Protein AF-A0A931M9Z8-F1 (afdb_monomer)

Sequence (321 aa):
MGSSLFASARWGAHHLAILFSKVAAVVIAVFALLMLIQFSLGTDFGIEKLLAGESGTLRGFPTGRMSPVTASAFLLSGWSQLFLLCIPQAPKSGRYLVVVMATGVLIIGLAILTSYLFEAPLLYGGAVIPVAMPTAIAFVLLGSGLFAAAMPYLSLSVSGADVLIRTMPIFHGRYLPSAVVGLTGVLTSITTYGIIHKNRSFESALFVLSAGLLFTALLTLYLLTTERYAIALKESLAERDKLISELQDALARIKTLRGFVPICSYCKKIRNDKNYWEHLEAYISDRSEAEFTHSICPECAEKAMAEFSQMKKDKEKTEEA

Secondary structure (DSSP, 8-state):
-HHHHHHHHH-TT-HHHHHHHHHHHHHHHHHHHHHHHHHHHT---SHHHHHH----EETTEEPS---HHHHHHHHHHHHHHHHHHH-TT--HHHHHHHHHHHHHHHHHHHHHHHHHHTT--TTTTSSSPPPPHHHHHHHHHHHHHHHHHHGGGG-------SSSSSS---TTTTHHHHHHHHHHHHHHHHHHHHHHTT-HHHHHHHHHHHHHHHHHHHHHHHHHHHHHHHHHHHHHHHHHHHHHHHHHHHHHHHHH------B-TTT-PEE-TTS-EE-HHHHHHTTSSPPP-----HHHHHHHHHHHHHHHHHHHHHH--

Nearest PDB structures (foldseek):
  7vvk-assembly1_R  TM=3.038E-01  e=1.938E+00  Homo sapiens
  6d0n-assembly1_A  TM=1.503E-01  e=2.600E+00  Enterococcus casseliflavus EC10

Solvent-accessible surface area (backbone atoms only — not comparable to full-atom values): 18311 Å² total; per-residue (Å²): 107,70,67,35,53,49,36,35,70,77,35,67,87,41,67,68,35,47,50,50,25,44,52,52,21,50,55,46,22,52,51,19,48,51,48,46,50,33,64,73,70,74,49,85,87,52,64,49,46,73,74,66,40,87,62,51,68,60,93,85,41,73,41,71,66,82,22,63,68,58,23,52,39,39,30,34,45,18,49,24,52,36,51,58,72,74,37,84,82,50,58,75,70,58,54,52,50,32,43,54,30,14,50,49,24,24,49,54,12,48,48,52,44,50,17,57,74,69,78,51,46,90,42,73,88,59,98,53,64,65,78,57,69,71,59,19,54,48,31,34,56,47,14,51,51,49,36,60,68,52,52,79,75,68,67,78,85,70,93,73,82,85,78,69,85,82,79,71,87,63,85,67,83,55,51,53,62,52,50,47,53,50,50,39,51,53,39,50,52,52,36,56,54,36,65,76,68,73,47,76,76,60,36,56,59,41,48,46,53,30,52,49,52,51,50,52,50,54,49,52,52,52,49,60,49,52,55,54,54,55,51,56,52,51,52,56,49,54,50,50,54,50,52,52,51,53,51,51,51,51,53,50,48,62,68,64,72,71,87,77,82,52,55,41,90,85,80,58,29,32,50,47,101,86,74,46,79,39,51,59,68,61,59,44,44,78,74,44,98,60,84,88,79,94,79,78,54,71,70,58,48,52,51,50,52,50,51,55,54,48,55,49,53,56,49,56,58,64,76,77,107

pLDDT: mean 74.72, std 15.34, range [32.66, 95.81]

Structure (mmCIF, N/CA/C/O backbone):
data_AF-A0A931M9Z8-F1
#
_entry.id   AF-A0A931M9Z8-F1
#
loop_
_atom_site.group_PDB
_atom_site.id
_atom_site.type_symbol
_atom_site.label_atom_id
_atom_site.label_alt_id
_atom_site.label_comp_id
_atom_site.label_asym_id
_atom_site.label_entity_id
_atom_site.label_seq_id
_atom_site.pdbx_PDB_ins_code
_atom_site.Cartn_x
_atom_site.Cartn_y
_atom_site.Cartn_z
_atom_site.occupancy
_atom_site.B_iso_or_equiv
_atom_site.auth_seq_id
_atom_site.auth_comp_id
_atom_site.auth_asym_id
_atom_site.auth_atom_id
_atom_site.pdbx_PDB_model_num
ATOM 1 N N . MET A 1 1 ? -0.478 -1.804 -16.166 1.00 79.38 1 MET A N 1
ATOM 2 C CA . MET A 1 1 ? 0.028 -1.901 -14.778 1.00 79.38 1 MET A CA 1
ATOM 3 C C . MET A 1 1 ? -0.612 -0.894 -13.823 1.00 79.38 1 MET A C 1
ATOM 5 O O . MET A 1 1 ? -1.081 -1.297 -12.768 1.00 79.38 1 MET A O 1
ATOM 9 N N . GLY A 1 2 ? -0.723 0.393 -14.177 1.00 74.94 2 GLY A N 1
ATOM 10 C CA . GLY A 1 2 ? -1.432 1.361 -13.318 1.00 74.94 2 GLY A CA 1
ATOM 11 C C . GLY A 1 2 ? -2.882 0.960 -12.998 1.00 74.94 2 GLY A C 1
ATOM 12 O O . GLY A 1 2 ? -3.291 0.991 -11.843 1.00 74.94 2 GLY A O 1
ATOM 13 N N . SER A 1 3 ? -3.628 0.470 -13.995 1.00 76.75 3 SER A N 1
ATOM 14 C CA . SER A 1 3 ? -5.000 -0.034 -13.821 1.00 76.75 3 SER A CA 1
ATOM 15 C C . SER A 1 3 ? -5.098 -1.236 -12.878 1.00 76.75 3 SER A C 1
ATOM 17 O O . SER A 1 3 ? -6.008 -1.292 -12.057 1.00 76.75 3 SER A O 1
ATOM 19 N N . SER A 1 4 ? -4.155 -2.179 -12.943 1.00 82.88 4 SER A N 1
ATOM 20 C CA . SER A 1 4 ? -4.121 -3.329 -12.032 1.00 82.88 4 SER A CA 1
ATOM 21 C C . SER A 1 4 ? -3.779 -2.929 -10.600 1.00 82.88 4 SER A C 1
ATOM 23 O O . SER A 1 4 ? -4.380 -3.456 -9.665 1.00 82.88 4 SER A O 1
ATOM 25 N N . LEU A 1 5 ? -2.860 -1.977 -10.414 1.00 77.56 5 LEU A N 1
ATOM 26 C CA . LEU A 1 5 ? -2.540 -1.456 -9.087 1.00 77.56 5 LEU A CA 1
ATOM 27 C C . LEU A 1 5 ? -3.759 -0.742 -8.488 1.00 77.56 5 LEU A C 1
ATOM 29 O O . LEU A 1 5 ? -4.174 -1.056 -7.374 1.00 77.56 5 LEU A O 1
ATOM 33 N N . PHE A 1 6 ? -4.396 0.135 -9.267 1.00 77.25 6 PHE A N 1
ATOM 34 C CA . PHE A 1 6 ? -5.614 0.837 -8.867 1.00 77.25 6 PHE A CA 1
ATOM 35 C C . PHE A 1 6 ? -6.757 -0.126 -8.516 1.00 77.25 6 PHE A C 1
ATOM 37 O O . PHE A 1 6 ? -7.370 0.014 -7.460 1.00 77.25 6 PHE A O 1
ATOM 44 N N . ALA A 1 7 ? -7.009 -1.139 -9.351 1.00 70.94 7 ALA A N 1
ATOM 45 C CA . ALA A 1 7 ? -8.043 -2.139 -9.098 1.00 70.94 7 ALA A CA 1
ATOM 46 C C . ALA A 1 7 ? -7.791 -2.907 -7.790 1.00 70.94 7 ALA A C 1
ATOM 48 O O . ALA A 1 7 ? -8.716 -3.092 -6.999 1.00 70.94 7 ALA A O 1
ATOM 49 N N . SER A 1 8 ? -6.534 -3.285 -7.525 1.00 78.44 8 SER A N 1
ATOM 50 C CA . SER A 1 8 ? -6.168 -3.976 -6.284 1.00 78.44 8 SER A CA 1
ATOM 51 C C . SER A 1 8 ? -6.303 -3.095 -5.040 1.00 78.44 8 SER A C 1
ATOM 53 O O . SER A 1 8 ? -6.705 -3.587 -3.990 1.00 78.44 8 SER A O 1
ATOM 55 N N . ALA A 1 9 ? -6.030 -1.793 -5.160 1.00 73.56 9 ALA A N 1
ATOM 56 C CA . ALA A 1 9 ? -6.166 -0.843 -4.062 1.00 73.56 9 ALA A CA 1
ATOM 57 C C . ALA A 1 9 ? -7.637 -0.496 -3.776 1.00 73.56 9 ALA A C 1
ATOM 59 O O . ALA A 1 9 ? -8.049 -0.423 -2.621 1.00 73.56 9 ALA A O 1
ATOM 60 N N . ARG A 1 10 ? -8.449 -0.294 -4.823 1.00 73.69 10 ARG A N 1
ATOM 61 C CA . ARG A 1 10 ? -9.846 0.148 -4.696 1.00 73.69 10 ARG A CA 1
ATOM 62 C C . ARG A 1 10 ? -10.808 -0.975 -4.311 1.00 73.69 10 ARG A C 1
ATOM 64 O O . ARG A 1 10 ? -11.787 -0.706 -3.610 1.00 73.69 10 ARG A O 1
ATOM 71 N N . TRP A 1 11 ? -10.544 -2.196 -4.782 1.00 79.06 11 TRP A N 1
ATOM 72 C CA . TRP A 1 11 ? -11.414 -3.368 -4.635 1.00 79.06 11 TRP A CA 1
ATOM 73 C C . TRP A 1 11 ? -10.657 -4.594 -4.112 1.00 79.06 11 TRP A C 1
ATOM 75 O O . TRP A 1 11 ? -10.878 -5.713 -4.572 1.00 79.06 11 TRP A O 1
ATOM 85 N N . GLY A 1 12 ? -9.794 -4.403 -3.111 1.00 70.88 12 GLY A N 1
ATOM 86 C CA . GLY A 1 12 ? -8.998 -5.481 -2.511 1.00 70.88 12 GLY A CA 1
ATOM 87 C C . GLY A 1 12 ? -9.804 -6.637 -1.892 1.00 70.88 12 GLY A C 1
ATOM 88 O O . GLY A 1 12 ? -9.238 -7.692 -1.644 1.00 70.88 12 GLY A O 1
ATOM 89 N N . ALA A 1 13 ? -11.115 -6.480 -1.673 1.00 74.06 13 ALA A N 1
ATOM 90 C CA . ALA A 1 13 ? -11.997 -7.549 -1.187 1.00 74.06 13 ALA A CA 1
ATOM 91 C C . ALA A 1 13 ? -12.627 -8.400 -2.311 1.00 74.06 13 ALA A C 1
ATOM 93 O O . ALA A 1 13 ? -13.109 -9.502 -2.055 1.00 74.06 13 ALA A O 1
ATOM 94 N N . HIS A 1 14 ? -12.637 -7.920 -3.561 1.00 82.88 14 HIS A N 1
ATOM 95 C CA . HIS A 1 14 ? -13.264 -8.633 -4.675 1.00 82.88 14 HIS A CA 1
ATOM 96 C C . HIS A 1 14 ? -12.273 -9.588 -5.350 1.00 82.88 14 HIS A C 1
ATOM 98 O O . HIS A 1 14 ? -11.263 -9.165 -5.916 1.00 82.88 14 HIS A O 1
ATOM 104 N N . HIS A 1 15 ? -12.609 -10.881 -5.380 1.00 85.56 15 HIS A N 1
ATOM 105 C CA . HIS A 1 15 ? -11.771 -11.923 -5.985 1.00 85.56 15 HIS A CA 1
ATOM 106 C C . HIS A 1 15 ? -11.417 -11.637 -7.457 1.00 85.56 15 HIS A C 1
ATOM 108 O O . HIS A 1 15 ? -10.273 -11.820 -7.866 1.00 85.56 15 HIS A O 1
ATOM 114 N N . LEU A 1 16 ? -12.374 -11.130 -8.245 1.00 86.38 16 LEU A N 1
ATOM 115 C CA . LEU A 1 16 ? -12.156 -10.785 -9.656 1.00 86.38 16 LEU A CA 1
ATOM 116 C C . LEU A 1 16 ? -11.117 -9.669 -9.839 1.00 86.38 16 LEU A C 1
ATOM 118 O O . LEU A 1 16 ? -10.299 -9.752 -10.751 1.00 86.38 16 LEU A O 1
ATOM 122 N N . ALA A 1 17 ? -11.110 -8.662 -8.961 1.00 81.75 17 ALA A N 1
ATOM 123 C CA . ALA A 1 17 ? -10.149 -7.564 -9.026 1.00 81.75 17 ALA A CA 1
ATOM 124 C C . ALA A 1 17 ? -8.728 -8.053 -8.709 1.00 81.75 17 ALA A C 1
ATOM 126 O O . ALA A 1 17 ? -7.790 -7.736 -9.436 1.00 81.75 17 ALA A O 1
ATOM 127 N N . ILE A 1 18 ? -8.571 -8.896 -7.681 1.00 85.69 18 ILE A N 1
ATOM 128 C CA . ILE A 1 18 ? -7.274 -9.500 -7.344 1.00 85.69 18 ILE A CA 1
ATOM 129 C C . ILE A 1 18 ? -6.786 -10.422 -8.467 1.00 85.69 18 ILE A C 1
ATOM 131 O O . ILE A 1 18 ? -5.612 -10.363 -8.836 1.00 85.69 18 ILE A O 1
ATOM 135 N N . LEU A 1 19 ? -7.667 -11.262 -9.022 1.00 88.69 19 LEU A N 1
ATOM 136 C CA . LEU A 1 19 ? -7.329 -12.162 -10.124 1.00 88.69 19 LEU A CA 1
ATOM 137 C C . LEU A 1 19 ? -6.861 -11.371 -11.349 1.00 88.69 19 LEU A C 1
ATOM 139 O O . LEU A 1 19 ? -5.794 -11.659 -11.888 1.00 88.69 19 LEU A O 1
ATOM 143 N N . PHE A 1 20 ? -7.607 -10.333 -11.733 1.00 90.31 20 PHE A N 1
ATOM 144 C CA . PHE A 1 20 ? -7.225 -9.424 -12.810 1.00 90.31 20 PHE A CA 1
ATOM 145 C C . PHE A 1 20 ? -5.845 -8.802 -12.561 1.00 90.31 20 PHE A C 1
ATOM 147 O O . PHE A 1 20 ? -4.984 -8.831 -13.442 1.00 90.31 20 PHE A O 1
ATOM 154 N N . SER A 1 21 ? -5.590 -8.299 -11.350 1.00 89.00 21 SER A N 1
ATOM 155 C CA . SER A 1 21 ? -4.309 -7.674 -11.014 1.00 89.00 21 SER A CA 1
ATOM 156 C C . SER A 1 21 ? -3.135 -8.656 -11.005 1.00 89.00 21 SER A C 1
ATOM 158 O O . SER A 1 21 ? -2.036 -8.271 -11.405 1.00 89.00 21 SER A O 1
ATOM 160 N N . LYS A 1 22 ? -3.351 -9.917 -10.601 1.00 90.88 22 LYS A N 1
ATOM 161 C CA . LYS A 1 22 ? -2.342 -10.989 -10.679 1.00 90.88 22 LYS A CA 1
ATOM 162 C C . LYS A 1 22 ? -2.026 -11.351 -12.125 1.00 90.88 22 LYS A C 1
ATOM 164 O O . LYS A 1 22 ? -0.857 -11.381 -12.495 1.00 90.88 22 LYS A O 1
ATOM 169 N N . VAL A 1 23 ? -3.054 -11.574 -12.944 1.00 92.50 23 VAL A N 1
ATOM 170 C CA . VAL A 1 23 ? -2.883 -11.895 -14.369 1.00 92.50 23 VAL A CA 1
ATOM 171 C C . VAL A 1 23 ? -2.143 -10.762 -15.076 1.00 92.50 23 VAL A C 1
ATOM 173 O O . VAL A 1 23 ? -1.149 -11.013 -15.750 1.00 92.50 23 VAL A O 1
ATOM 176 N N . ALA A 1 24 ? -2.545 -9.509 -14.852 1.00 89.69 24 ALA A N 1
ATOM 177 C CA . ALA A 1 24 ? -1.864 -8.348 -15.419 1.00 89.69 24 ALA A CA 1
ATOM 178 C C . ALA A 1 24 ? -0.389 -8.256 -14.979 1.00 89.69 24 ALA A C 1
ATOM 180 O O . ALA A 1 24 ? 0.475 -7.979 -15.812 1.00 89.69 24 ALA A O 1
ATOM 181 N N . ALA A 1 25 ? -0.094 -8.515 -13.696 1.00 92.62 25 ALA A N 1
ATOM 182 C CA . ALA A 1 25 ? 1.269 -8.546 -13.159 1.00 92.62 25 ALA A CA 1
ATOM 183 C C . ALA A 1 25 ? 2.145 -9.597 -13.851 1.00 92.62 25 ALA A C 1
ATOM 185 O O . ALA A 1 25 ? 3.245 -9.275 -14.299 1.00 92.62 25 ALA A O 1
ATOM 186 N N . VAL A 1 26 ? 1.636 -10.825 -13.992 1.00 94.25 26 VAL A N 1
ATOM 187 C CA . VAL A 1 26 ? 2.345 -11.927 -14.657 1.00 94.25 26 VAL A CA 1
ATOM 188 C C . VAL A 1 26 ? 2.569 -11.625 -16.133 1.00 94.25 26 VAL A C 1
ATOM 190 O O . VAL A 1 26 ? 3.698 -11.734 -16.599 1.00 94.25 26 VAL A O 1
ATOM 193 N N . VAL A 1 27 ? 1.531 -11.204 -16.861 1.00 92.56 27 VAL A N 1
ATOM 194 C CA . VAL A 1 27 ? 1.628 -10.915 -18.301 1.00 92.56 27 VAL A CA 1
ATOM 195 C C . VAL A 1 27 ? 2.704 -9.866 -18.574 1.00 92.56 27 VAL A C 1
ATOM 197 O O . VAL A 1 27 ? 3.545 -10.059 -19.448 1.00 92.56 27 VAL A O 1
ATOM 200 N N . ILE A 1 28 ? 2.726 -8.781 -17.798 1.00 92.12 28 ILE A N 1
ATOM 201 C CA . ILE A 1 28 ? 3.708 -7.707 -17.987 1.00 92.12 28 ILE A CA 1
ATOM 202 C C . ILE A 1 28 ? 5.112 -8.150 -17.565 1.00 92.12 28 ILE A C 1
ATOM 204 O O . ILE A 1 28 ? 6.070 -7.805 -18.251 1.00 92.12 28 ILE A O 1
ATOM 208 N N . ALA A 1 29 ? 5.257 -8.927 -16.487 1.00 93.69 29 ALA A N 1
ATOM 209 C CA . ALA A 1 29 ? 6.558 -9.457 -16.080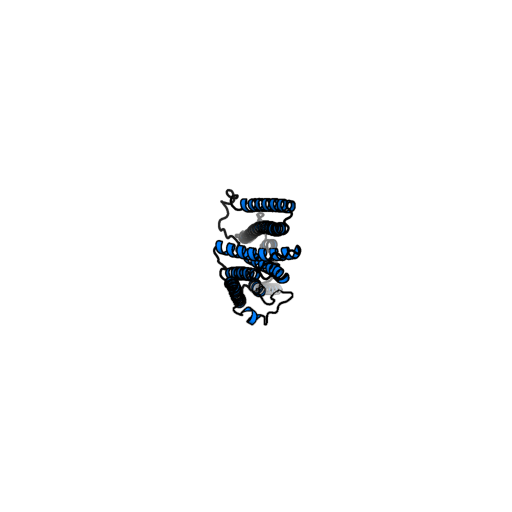 1.00 93.69 29 ALA A CA 1
ATOM 210 C C . ALA A 1 29 ? 7.132 -10.424 -17.129 1.00 93.69 29 ALA A C 1
ATOM 212 O O . ALA A 1 29 ? 8.306 -10.327 -17.470 1.00 93.69 29 ALA A O 1
ATOM 213 N N . VAL A 1 30 ? 6.305 -11.315 -17.684 1.00 93.44 30 VAL A N 1
ATOM 214 C CA . VAL A 1 30 ? 6.709 -12.237 -18.757 1.00 93.44 30 VAL A CA 1
ATOM 215 C C . VAL A 1 30 ? 7.090 -11.460 -20.013 1.00 93.44 30 VAL A C 1
ATOM 217 O O . VAL A 1 30 ? 8.151 -11.705 -20.577 1.00 93.44 30 VAL A O 1
ATOM 220 N N . PHE A 1 31 ? 6.278 -10.483 -20.419 1.00 91.19 31 PHE A N 1
ATOM 221 C CA . PHE A 1 31 ? 6.586 -9.630 -21.565 1.00 91.19 31 PHE A CA 1
ATOM 222 C C . PHE A 1 31 ? 7.906 -8.866 -21.375 1.00 91.19 31 PHE A C 1
ATOM 224 O O . PHE A 1 31 ? 8.765 -8.884 -22.250 1.00 91.19 31 PHE A O 1
ATOM 231 N N . ALA A 1 32 ? 8.113 -8.259 -20.204 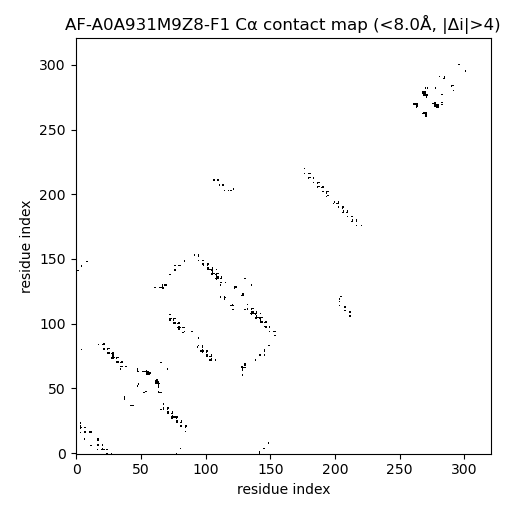1.00 92.69 32 ALA A N 1
ATOM 232 C CA . ALA A 1 32 ? 9.352 -7.565 -19.865 1.00 92.69 32 ALA A CA 1
ATOM 233 C C . ALA A 1 32 ? 10.572 -8.501 -19.857 1.00 92.69 32 ALA A C 1
ATOM 235 O O . ALA A 1 32 ? 11.639 -8.128 -20.344 1.00 92.69 32 ALA A O 1
ATOM 236 N N . LEU A 1 33 ? 10.418 -9.724 -19.343 1.00 93.88 33 LEU A N 1
ATOM 237 C CA . LEU A 1 33 ? 11.470 -10.737 -19.352 1.00 93.88 33 LEU A CA 1
ATOM 238 C C . LEU A 1 33 ? 11.844 -11.137 -20.782 1.00 93.88 33 LEU A C 1
ATOM 240 O O . LEU A 1 33 ? 13.027 -11.189 -21.107 1.00 93.88 33 LEU A O 1
ATOM 244 N N . LEU A 1 34 ? 10.849 -11.368 -21.643 1.00 90.75 34 LEU A N 1
ATOM 245 C CA . LEU A 1 34 ? 11.069 -11.684 -23.054 1.00 90.75 34 LEU A CA 1
ATOM 246 C C . LEU A 1 34 ? 11.836 -10.566 -23.768 1.00 90.75 34 LEU A C 1
ATOM 248 O O . LEU A 1 34 ? 12.760 -10.868 -24.515 1.00 90.75 34 LEU A O 1
ATOM 252 N N . MET A 1 35 ? 11.538 -9.295 -23.480 1.00 89.50 35 MET A N 1
ATOM 253 C CA . MET A 1 35 ? 12.293 -8.165 -24.041 1.00 89.50 35 MET A CA 1
ATOM 254 C C . MET A 1 35 ? 13.747 -8.120 -23.577 1.00 89.50 35 MET A C 1
ATOM 256 O O . MET A 1 35 ? 14.642 -7.822 -24.365 1.00 89.50 35 MET A O 1
ATOM 260 N N . LEU A 1 36 ? 14.008 -8.422 -22.304 1.00 89.94 36 LEU A N 1
ATOM 261 C CA . LEU A 1 36 ? 15.378 -8.477 -21.790 1.00 89.94 36 LEU A CA 1
ATOM 262 C C . LEU A 1 36 ? 16.171 -9.631 -22.412 1.00 89.94 36 LEU A C 1
ATOM 264 O O . LEU A 1 36 ? 17.346 -9.458 -22.727 1.00 89.94 36 LEU A O 1
ATOM 268 N N . ILE A 1 37 ? 15.522 -10.778 -22.629 1.00 90.06 37 ILE A N 1
ATOM 269 C CA . ILE A 1 37 ? 16.090 -11.925 -23.348 1.00 90.06 37 ILE A CA 1
ATOM 270 C C . ILE A 1 37 ? 16.366 -11.548 -24.811 1.00 90.06 37 ILE A C 1
ATOM 272 O O . ILE A 1 37 ? 17.447 -11.805 -25.328 1.00 90.06 37 ILE A O 1
ATOM 276 N N . GLN A 1 38 ? 15.424 -10.878 -25.474 1.00 88.19 38 GLN A N 1
ATOM 277 C CA . GLN A 1 38 ? 15.586 -10.400 -26.845 1.00 88.19 38 GLN A CA 1
ATOM 278 C C . GLN A 1 38 ? 16.801 -9.467 -26.979 1.00 88.19 38 GLN A C 1
ATOM 280 O O . GLN A 1 38 ? 17.623 -9.619 -27.883 1.00 88.19 38 GLN A O 1
ATOM 285 N N . PHE A 1 39 ? 16.944 -8.531 -26.037 1.00 85.19 39 PHE A N 1
ATOM 286 C CA . PHE A 1 39 ? 18.075 -7.610 -25.984 1.00 85.19 39 PHE A CA 1
ATOM 287 C C . PHE A 1 39 ? 19.405 -8.330 -25.723 1.00 85.19 39 PHE A C 1
ATOM 289 O O . PHE A 1 39 ? 20.403 -7.998 -26.359 1.00 85.19 39 PHE A O 1
ATOM 296 N N . SER A 1 40 ? 19.436 -9.322 -24.825 1.00 86.06 40 SER A N 1
ATOM 297 C CA . SER A 1 40 ? 20.671 -10.036 -24.479 1.00 86.06 40 SER A CA 1
ATOM 298 C C . SER A 1 40 ? 21.145 -11.001 -25.568 1.00 86.06 40 SER A C 1
ATOM 300 O O . SER A 1 40 ? 22.350 -11.139 -25.763 1.00 86.06 40 SER A O 1
ATOM 302 N N . LEU A 1 41 ? 20.224 -11.636 -26.301 1.00 86.38 41 LEU A N 1
ATOM 303 C CA . LEU A 1 41 ? 20.551 -12.510 -27.432 1.00 86.38 41 LEU A CA 1
ATOM 304 C C . LEU A 1 41 ? 20.740 -11.757 -28.757 1.00 86.38 41 LEU A C 1
ATOM 306 O O . LEU A 1 41 ? 21.183 -12.361 -29.730 1.00 86.38 41 LEU A O 1
ATOM 310 N N . GLY A 1 42 ? 20.373 -10.473 -28.832 1.00 79.31 42 GLY A N 1
ATOM 311 C CA . GLY A 1 42 ? 20.461 -9.675 -30.060 1.00 79.31 42 GLY A CA 1
ATOM 312 C C . GLY A 1 42 ? 19.592 -10.193 -31.216 1.00 79.31 42 GLY A C 1
ATOM 313 O O . GLY A 1 42 ? 19.801 -9.806 -32.364 1.00 79.31 42 GLY A O 1
ATOM 314 N N . THR A 1 43 ? 18.629 -11.073 -30.934 1.00 80.00 43 THR A N 1
ATOM 315 C CA . THR A 1 43 ? 17.724 -11.684 -31.920 1.00 80.00 43 THR A CA 1
ATOM 316 C C . THR A 1 43 ? 16.371 -10.994 -31.857 1.00 80.00 43 THR A C 1
ATOM 318 O O . THR A 1 43 ? 15.874 -10.750 -30.770 1.00 80.00 43 THR A O 1
ATOM 321 N N . ASP A 1 44 ? 15.759 -10.646 -32.992 1.00 77.06 44 ASP A N 1
ATOM 322 C CA . ASP A 1 44 ? 14.411 -10.060 -33.008 1.00 77.06 44 ASP A CA 1
ATOM 323 C C . ASP A 1 44 ? 13.364 -11.156 -33.230 1.00 77.06 44 ASP A C 1
ATOM 325 O O . ASP A 1 44 ? 13.237 -11.685 -34.333 1.00 77.06 44 ASP A O 1
ATOM 329 N N . PHE A 1 45 ? 12.614 -11.500 -32.180 1.00 77.06 45 PHE A N 1
ATOM 330 C CA . PHE A 1 45 ? 11.536 -12.493 -32.244 1.00 77.06 45 PHE A CA 1
ATOM 331 C C . PHE A 1 45 ? 10.252 -11.955 -32.903 1.00 77.06 45 PHE A C 1
ATOM 333 O O . PHE A 1 45 ? 9.276 -12.690 -33.029 1.00 77.06 45 PHE A O 1
ATOM 340 N N . GLY A 1 46 ? 10.210 -10.675 -33.299 1.00 76.56 46 GLY A N 1
ATOM 341 C CA . GLY A 1 46 ? 9.055 -10.065 -33.966 1.00 76.56 46 GLY A CA 1
ATOM 342 C C . GLY A 1 46 ? 7.860 -9.772 -33.050 1.00 76.56 46 GLY A C 1
ATOM 343 O O . GLY A 1 46 ? 6.815 -9.348 -33.537 1.00 76.56 46 GLY A O 1
ATOM 344 N N . ILE A 1 47 ? 8.004 -9.948 -31.731 1.00 78.38 47 ILE A N 1
ATOM 345 C CA . ILE A 1 47 ? 6.940 -9.733 -30.733 1.00 78.38 47 ILE A CA 1
ATOM 346 C C . ILE A 1 47 ? 6.464 -8.271 -30.752 1.00 78.38 47 ILE A C 1
ATOM 348 O O . ILE A 1 47 ? 5.267 -7.994 -30.712 1.00 78.38 47 ILE A O 1
ATOM 352 N N . GLU A 1 48 ? 7.401 -7.329 -30.869 1.00 77.12 48 GLU A N 1
ATOM 353 C CA . GLU A 1 48 ? 7.104 -5.895 -30.955 1.00 77.12 48 GLU A CA 1
ATOM 354 C C . GLU A 1 48 ? 6.365 -5.535 -32.243 1.00 77.12 48 GLU A C 1
ATOM 356 O O . GLU A 1 48 ? 5.411 -4.764 -32.205 1.00 77.12 48 GLU A O 1
ATOM 361 N N . LYS A 1 49 ? 6.746 -6.153 -33.369 1.00 75.75 49 LYS A N 1
ATOM 362 C CA . LYS A 1 49 ? 6.086 -5.948 -34.667 1.00 75.75 49 LYS A CA 1
ATOM 363 C C . LYS A 1 49 ? 4.650 -6.471 -34.663 1.00 75.75 49 LYS A C 1
ATOM 365 O O . LYS A 1 49 ? 3.774 -5.855 -35.260 1.00 75.75 49 LYS A O 1
ATOM 370 N N . LEU A 1 50 ? 4.406 -7.579 -33.961 1.00 77.69 50 LEU A N 1
ATOM 371 C CA . LEU A 1 50 ? 3.073 -8.158 -33.807 1.00 77.69 50 LEU A CA 1
ATOM 372 C C . LEU A 1 50 ? 2.140 -7.264 -32.971 1.00 77.69 50 LEU A C 1
ATOM 374 O O . LEU A 1 50 ? 0.956 -7.175 -33.280 1.00 77.69 50 LEU A O 1
ATOM 378 N N . LEU A 1 51 ? 2.654 -6.609 -31.921 1.00 72.69 51 LEU A N 1
ATOM 379 C CA . LEU A 1 51 ? 1.846 -5.759 -31.034 1.00 72.69 51 LEU A CA 1
ATOM 380 C C . LEU A 1 51 ? 1.707 -4.305 -31.507 1.00 72.69 51 LEU A C 1
ATOM 382 O O . LEU A 1 51 ? 0.653 -3.708 -31.301 1.00 72.69 51 LEU A O 1
ATOM 386 N N . ALA A 1 52 ? 2.766 -3.712 -32.062 1.00 68.75 52 ALA A N 1
ATOM 387 C CA . ALA A 1 52 ? 2.847 -2.273 -32.330 1.00 68.75 52 ALA A CA 1
ATOM 388 C C . ALA A 1 52 ? 2.813 -1.908 -33.826 1.00 68.75 52 ALA A C 1
ATOM 390 O O . ALA A 1 52 ? 2.784 -0.722 -34.154 1.00 68.75 52 ALA A O 1
ATOM 391 N N . GLY A 1 53 ? 2.779 -2.897 -34.726 1.00 66.50 53 GLY A N 1
ATOM 392 C CA . GLY A 1 53 ? 2.815 -2.681 -36.173 1.00 66.50 53 GLY A CA 1
ATOM 393 C C . GLY A 1 53 ? 4.228 -2.431 -36.713 1.00 66.50 53 GLY A C 1
ATOM 394 O O . GLY A 1 53 ? 5.227 -2.664 -36.028 1.00 66.50 53 GLY A O 1
ATOM 395 N N . GLU A 1 54 ? 4.326 -1.999 -37.974 1.00 60.75 54 GLU A N 1
ATOM 396 C CA . GLU A 1 54 ? 5.617 -1.737 -38.621 1.00 60.75 54 GLU A CA 1
ATOM 397 C C . GLU A 1 54 ? 6.403 -0.633 -37.902 1.00 60.75 54 GLU A C 1
ATOM 399 O O . GLU A 1 54 ? 5.943 0.494 -37.714 1.00 60.75 54 GLU A O 1
ATOM 404 N N . SER A 1 55 ? 7.630 -0.969 -37.512 1.00 61.56 55 SER A N 1
ATOM 405 C CA . SER A 1 55 ? 8.576 -0.060 -36.883 1.00 61.56 55 SER A CA 1
ATOM 406 C C . SER A 1 55 ? 9.304 0.777 -37.936 1.00 61.56 55 SER A C 1
ATOM 408 O O . SER A 1 55 ? 10.092 0.264 -38.728 1.00 61.56 55 SER A O 1
ATOM 410 N N . GLY A 1 56 ? 9.054 2.088 -37.939 1.00 65.12 56 GLY A N 1
ATOM 411 C CA . GLY A 1 56 ? 9.786 3.053 -38.762 1.00 65.12 56 GLY A CA 1
ATOM 412 C C . GLY A 1 56 ? 11.015 3.626 -38.049 1.00 65.12 56 GLY A C 1
ATOM 413 O O . GLY A 1 56 ? 11.175 3.502 -36.833 1.00 65.12 56 GLY A O 1
ATOM 414 N N . THR A 1 57 ? 11.880 4.321 -38.784 1.00 66.81 57 THR A N 1
ATOM 415 C CA . THR A 1 57 ? 12.947 5.151 -38.201 1.00 66.81 57 THR A CA 1
ATOM 416 C C . THR A 1 57 ? 12.524 6.613 -38.201 1.00 66.81 57 THR A C 1
ATOM 418 O O . THR A 1 57 ? 12.309 7.190 -39.267 1.00 66.81 57 THR A O 1
ATOM 421 N N . LEU A 1 58 ? 12.448 7.240 -37.028 1.00 59.03 58 LEU A N 1
ATOM 422 C CA . LEU A 1 58 ? 12.162 8.670 -36.902 1.00 59.03 58 LEU A CA 1
ATOM 423 C C . LEU A 1 58 ? 13.450 9.377 -36.469 1.00 59.03 58 LEU A C 1
ATOM 425 O O . LEU A 1 58 ? 13.983 9.096 -35.397 1.00 59.03 58 LEU A O 1
ATOM 429 N N . ARG A 1 59 ? 13.991 10.262 -37.318 1.00 60.09 59 ARG A N 1
ATOM 430 C CA . ARG A 1 59 ? 15.269 10.972 -37.076 1.00 60.09 59 ARG A CA 1
ATOM 431 C C . ARG A 1 59 ? 16.446 10.042 -36.710 1.00 60.09 59 ARG A C 1
ATOM 433 O O . ARG A 1 59 ? 17.246 10.370 -35.843 1.00 60.09 59 ARG A O 1
ATOM 440 N N . GLY A 1 60 ? 16.540 8.877 -37.358 1.00 64.12 60 GLY A N 1
ATOM 441 C CA . GLY A 1 60 ? 17.622 7.904 -37.139 1.00 64.12 60 GLY A CA 1
ATOM 442 C C . GLY A 1 60 ? 17.447 6.989 -35.921 1.00 64.12 60 GLY A C 1
ATOM 443 O O . GLY A 1 60 ? 18.253 6.082 -35.738 1.00 64.12 60 GLY A O 1
ATOM 444 N N . PHE A 1 61 ? 16.383 7.162 -35.129 1.00 61.19 61 PHE A N 1
ATOM 445 C CA . PHE A 1 61 ? 16.066 6.272 -34.014 1.00 61.19 61 PHE A CA 1
ATOM 446 C C . PHE A 1 61 ? 14.991 5.254 -34.422 1.00 61.19 61 PHE A C 1
ATOM 448 O O . PHE A 1 61 ? 13.961 5.653 -34.980 1.00 61.19 61 PHE A O 1
ATOM 455 N N . PRO A 1 62 ? 15.197 3.950 -34.159 1.00 66.12 62 PRO A N 1
ATOM 456 C CA . PRO A 1 62 ? 14.173 2.939 -34.388 1.00 66.12 62 PRO A CA 1
ATOM 457 C C . PRO A 1 62 ? 12.984 3.212 -33.461 1.00 66.12 62 PRO A C 1
ATOM 459 O O . PRO A 1 62 ? 13.122 3.229 -32.239 1.00 66.12 62 PRO A O 1
ATOM 462 N N . THR A 1 63 ? 11.816 3.456 -34.048 1.00 66.88 63 THR A N 1
ATOM 463 C CA . THR A 1 63 ? 10.557 3.621 -33.312 1.00 66.88 63 THR A CA 1
ATOM 464 C C . THR A 1 63 ? 9.824 2.290 -33.205 1.00 66.88 63 THR A C 1
ATOM 466 O O . THR A 1 63 ? 10.080 1.369 -33.977 1.00 66.88 63 THR A O 1
ATOM 469 N N . GLY A 1 64 ? 8.938 2.159 -32.216 1.00 67.62 64 GLY A N 1
ATOM 470 C CA . GLY A 1 64 ? 8.192 0.915 -31.991 1.00 67.62 64 GLY A CA 1
ATOM 471 C C . GLY A 1 64 ? 8.991 -0.190 -31.293 1.00 67.62 64 GLY A C 1
ATOM 472 O O . GLY A 1 64 ? 8.531 -1.324 -31.255 1.00 67.62 64 GLY A O 1
ATOM 473 N N . ARG A 1 65 ? 10.161 0.137 -30.728 1.00 77.81 65 ARG A N 1
ATOM 474 C CA . ARG A 1 65 ? 10.947 -0.767 -29.884 1.00 77.81 65 ARG A CA 1
ATOM 475 C C . ARG A 1 65 ? 11.042 -0.255 -28.453 1.00 77.81 65 ARG A C 1
ATOM 477 O O . ARG A 1 65 ? 11.241 0.936 -28.209 1.00 77.81 65 ARG A O 1
ATOM 484 N N . MET A 1 66 ? 10.898 -1.162 -27.504 1.00 85.62 66 MET A N 1
ATOM 485 C CA . MET A 1 66 ? 10.947 -0.906 -26.078 1.00 85.62 66 MET A CA 1
ATOM 486 C C . MET A 1 66 ? 12.400 -0.832 -25.602 1.00 85.62 66 MET A C 1
ATOM 488 O O . MET A 1 66 ? 13.231 -1.677 -25.925 1.00 85.62 66 MET A O 1
ATOM 492 N N . SER A 1 67 ? 12.724 0.179 -24.793 1.00 87.44 67 SER A N 1
ATOM 493 C CA . SER A 1 67 ? 14.053 0.281 -24.184 1.00 87.44 67 SER A CA 1
ATOM 494 C C . SER A 1 67 ? 14.281 -0.852 -23.169 1.00 87.44 67 SER A C 1
ATOM 496 O O . SER A 1 67 ? 13.387 -1.123 -22.357 1.00 87.44 67 SER A O 1
ATOM 498 N N . PRO A 1 68 ? 15.482 -1.458 -23.107 1.00 88.50 68 PRO A N 1
ATOM 499 C CA . PRO A 1 68 ? 15.804 -2.460 -22.087 1.00 88.50 68 PRO A CA 1
ATOM 500 C C . PRO A 1 68 ? 15.719 -1.891 -20.661 1.00 88.50 68 PRO A C 1
ATOM 502 O O . PRO A 1 68 ? 15.403 -2.615 -19.720 1.00 88.50 68 PRO A O 1
ATOM 505 N N . VAL A 1 69 ? 15.912 -0.579 -20.481 1.00 89.75 69 VAL A N 1
ATOM 506 C CA . VAL A 1 69 ? 15.730 0.090 -19.179 1.00 89.75 69 VAL A CA 1
ATOM 507 C C . VAL A 1 69 ? 14.256 0.088 -18.768 1.00 89.75 69 VAL A C 1
ATOM 509 O O . VAL A 1 69 ? 13.919 -0.193 -17.617 1.00 89.75 69 VAL A O 1
ATOM 512 N N . THR A 1 70 ? 13.360 0.347 -19.724 1.00 91.00 70 THR A N 1
ATOM 513 C CA . THR A 1 70 ? 11.908 0.256 -19.531 1.00 91.00 70 THR A CA 1
ATOM 514 C C . THR A 1 70 ? 11.495 -1.180 -19.206 1.00 91.00 70 THR A C 1
ATOM 516 O O . THR A 1 70 ? 10.676 -1.384 -18.312 1.00 91.00 70 THR A O 1
ATOM 519 N N . ALA A 1 71 ? 12.084 -2.176 -19.877 1.00 92.88 71 ALA A N 1
ATOM 520 C CA . ALA A 1 71 ? 11.807 -3.586 -19.612 1.00 92.88 71 ALA A CA 1
ATOM 521 C C . ALA A 1 71 ? 12.210 -3.977 -18.181 1.00 92.88 71 ALA A C 1
ATOM 523 O O . ALA A 1 71 ? 11.391 -4.525 -17.448 1.00 92.88 71 ALA A O 1
ATOM 524 N N . SER A 1 72 ? 13.401 -3.584 -17.724 1.00 92.44 72 SER A N 1
ATOM 525 C CA . SER A 1 72 ? 13.840 -3.797 -16.336 1.00 92.44 72 SER A CA 1
ATOM 526 C C . SER A 1 72 ? 12.884 -3.180 -15.310 1.00 92.44 72 SER A C 1
ATOM 528 O O . SER A 1 72 ? 12.506 -3.836 -14.341 1.00 92.44 72 SER A O 1
ATOM 530 N N . ALA A 1 73 ? 12.427 -1.944 -15.529 1.00 93.38 73 ALA A N 1
ATOM 531 C CA . ALA A 1 73 ? 11.472 -1.293 -14.631 1.00 93.38 73 ALA A CA 1
ATOM 532 C C . ALA A 1 73 ? 10.094 -1.991 -14.612 1.00 93.38 73 ALA A C 1
ATOM 534 O O . ALA A 1 73 ? 9.466 -2.113 -13.554 1.00 93.38 73 ALA A O 1
ATOM 535 N N . PHE A 1 74 ? 9.618 -2.504 -15.752 1.00 95.19 74 PHE A N 1
ATOM 536 C CA . PHE A 1 74 ? 8.386 -3.300 -15.795 1.00 95.19 74 PHE A CA 1
ATOM 537 C C . PHE A 1 74 ? 8.532 -4.681 -15.156 1.00 95.19 74 PHE A C 1
ATOM 539 O O . PHE A 1 74 ? 7.597 -5.138 -14.501 1.00 95.19 74 PHE A O 1
ATOM 546 N N . LEU A 1 75 ? 9.701 -5.311 -15.274 1.00 95.81 75 LEU A N 1
ATOM 547 C CA . LEU A 1 75 ? 10.004 -6.564 -14.588 1.00 95.81 75 LEU A CA 1
ATOM 548 C C . LEU A 1 75 ? 9.959 -6.369 -13.063 1.00 95.81 75 LEU A C 1
ATOM 550 O O . LEU A 1 75 ? 9.253 -7.095 -12.363 1.00 95.81 75 LEU A O 1
ATOM 554 N N . LEU A 1 76 ? 10.648 -5.335 -12.561 1.00 94.69 76 LEU A N 1
ATOM 555 C CA . LEU A 1 76 ? 10.681 -4.977 -11.139 1.00 94.69 76 LEU A CA 1
ATOM 556 C C . LEU A 1 76 ? 9.286 -4.638 -10.598 1.00 94.69 76 LEU A C 1
ATOM 558 O O . LEU A 1 76 ? 8.893 -5.140 -9.545 1.00 94.69 76 LEU A O 1
ATOM 562 N N . SER A 1 77 ? 8.517 -3.815 -11.318 1.00 93.88 77 SER A N 1
ATOM 563 C CA . SER A 1 77 ? 7.150 -3.458 -10.908 1.00 93.88 77 SER A CA 1
ATOM 564 C C . SER A 1 77 ? 6.187 -4.647 -10.971 1.00 93.88 77 SER A C 1
ATOM 566 O O . SER A 1 77 ? 5.362 -4.804 -10.071 1.00 93.88 77 SER A O 1
ATOM 568 N N . GLY A 1 78 ? 6.318 -5.519 -11.976 1.00 93.62 78 GLY A N 1
ATOM 569 C CA . GLY A 1 78 ? 5.529 -6.743 -12.105 1.00 93.62 78 GLY A CA 1
ATOM 570 C C . GLY A 1 78 ? 5.774 -7.719 -10.957 1.00 93.62 78 GLY A C 1
ATOM 571 O O . GLY A 1 78 ? 4.818 -8.178 -10.333 1.00 93.62 78 GLY A O 1
ATOM 572 N N . TRP A 1 79 ? 7.039 -7.975 -10.610 1.00 92.25 79 TRP A N 1
ATOM 573 C CA . TRP A 1 79 ? 7.378 -8.776 -9.432 1.00 92.25 79 TRP A CA 1
ATOM 574 C C . TRP A 1 79 ? 6.943 -8.111 -8.130 1.00 92.25 79 TRP A C 1
ATOM 576 O O . TRP A 1 79 ? 6.299 -8.770 -7.320 1.00 92.25 79 TRP A O 1
ATOM 586 N N . SER A 1 80 ? 7.203 -6.815 -7.939 1.00 90.75 80 SER A N 1
ATOM 587 C CA . SER A 1 80 ? 6.766 -6.081 -6.743 1.00 90.75 80 SER A CA 1
ATOM 588 C C . SER A 1 80 ? 5.257 -6.239 -6.503 1.00 90.75 80 SER A C 1
ATOM 590 O O . SER A 1 80 ? 4.839 -6.633 -5.412 1.00 90.75 80 SER A O 1
ATOM 592 N N . GLN A 1 81 ? 4.439 -6.052 -7.545 1.00 90.06 81 GLN A N 1
ATOM 593 C CA . GLN A 1 81 ? 2.986 -6.203 -7.454 1.00 90.06 81 GLN A CA 1
ATOM 594 C C . GLN A 1 81 ? 2.550 -7.663 -7.252 1.00 90.06 81 GLN A C 1
ATOM 596 O O . GLN A 1 81 ? 1.623 -7.929 -6.487 1.00 90.06 81 GLN A O 1
ATOM 601 N N . LEU A 1 82 ? 3.209 -8.628 -7.901 1.00 90.62 82 LEU A N 1
ATOM 602 C CA . LEU A 1 82 ? 2.899 -10.050 -7.733 1.00 90.62 82 LEU A CA 1
ATOM 603 C C . LEU A 1 82 ? 3.187 -10.520 -6.302 1.00 90.62 82 LEU A C 1
ATOM 605 O O . LEU A 1 82 ? 2.357 -11.202 -5.705 1.00 90.62 82 LEU A O 1
ATOM 609 N N . PHE A 1 83 ? 4.322 -10.117 -5.729 1.00 88.00 83 PHE A N 1
ATOM 610 C CA . PHE A 1 83 ? 4.672 -10.408 -4.338 1.00 88.00 83 PHE A CA 1
ATOM 611 C C . PHE A 1 83 ? 3.678 -9.766 -3.357 1.00 88.00 83 PHE A C 1
ATOM 613 O O . PHE A 1 83 ? 3.254 -10.426 -2.408 1.00 88.00 83 PHE A O 1
ATOM 620 N N . LEU A 1 84 ? 3.235 -8.532 -3.629 1.00 83.56 84 LEU A N 1
ATOM 621 C CA . LEU A 1 84 ? 2.162 -7.858 -2.885 1.00 83.56 84 LEU A CA 1
ATOM 622 C C . LEU A 1 84 ? 0.852 -8.662 -2.872 1.00 83.56 84 LEU A C 1
ATOM 624 O O . LEU A 1 84 ? 0.209 -8.783 -1.832 1.00 83.56 84 LEU A O 1
ATOM 628 N N . LEU A 1 85 ? 0.459 -9.223 -4.019 1.00 85.12 85 LEU A N 1
ATOM 629 C CA . LEU A 1 85 ? -0.833 -9.899 -4.198 1.00 85.12 85 LEU A CA 1
ATOM 630 C C . LEU A 1 85 ? -0.822 -11.388 -3.825 1.00 85.12 85 LEU A C 1
ATOM 632 O O . LEU A 1 85 ? -1.869 -11.956 -3.501 1.00 85.12 85 LEU A O 1
ATOM 636 N N . CYS A 1 86 ? 0.322 -12.059 -3.940 1.00 80.06 86 CYS A N 1
ATOM 637 C CA . CYS A 1 86 ? 0.449 -13.488 -3.659 1.00 80.06 86 CYS A CA 1
ATOM 638 C C . CYS A 1 86 ? 0.814 -13.774 -2.206 1.00 80.06 86 CYS A C 1
ATOM 640 O O . CYS A 1 86 ? 0.544 -14.878 -1.741 1.00 80.06 86 CYS A O 1
ATOM 642 N N . ILE A 1 87 ? 1.387 -12.805 -1.484 1.00 67.94 87 ILE A N 1
ATOM 643 C CA . ILE A 1 87 ? 1.877 -13.040 -0.127 1.00 67.94 87 ILE A CA 1
ATOM 644 C C . ILE A 1 87 ? 1.319 -12.022 0.891 1.00 67.94 87 ILE A C 1
ATOM 646 O O . ILE A 1 87 ? 2.083 -11.322 1.560 1.00 67.94 87 ILE A O 1
ATOM 650 N N . PRO A 1 88 ? -0.016 -11.961 1.092 1.00 59.84 88 PRO A N 1
ATOM 651 C CA . PRO A 1 88 ? -0.613 -11.114 2.132 1.00 59.84 88 PRO A CA 1
ATOM 652 C C . PRO A 1 88 ? -0.070 -11.431 3.543 1.00 59.84 88 PRO A C 1
ATOM 654 O O . PRO A 1 88 ? 0.042 -10.536 4.384 1.00 59.84 88 PRO A O 1
ATOM 657 N N . GLN A 1 89 ? 0.382 -12.670 3.786 1.00 58.69 89 GLN A N 1
ATOM 658 C CA . GLN A 1 89 ? 1.036 -13.109 5.030 1.00 58.69 89 GLN A CA 1
ATOM 659 C C . GLN A 1 89 ? 2.547 -13.376 4.889 1.00 58.69 89 GLN A C 1
ATOM 661 O O . GLN A 1 89 ? 3.081 -14.287 5.518 1.00 58.69 89 GLN A O 1
ATOM 666 N N . ALA A 1 90 ? 3.259 -12.616 4.050 1.00 53.78 90 ALA A N 1
ATOM 667 C CA . ALA A 1 90 ? 4.692 -12.843 3.857 1.00 53.78 90 ALA A CA 1
ATOM 668 C C . ALA A 1 90 ? 5.483 -12.728 5.168 1.00 53.78 90 ALA A C 1
ATOM 670 O O . ALA A 1 90 ? 5.212 -11.809 5.953 1.00 53.78 90 ALA A O 1
ATOM 671 N N . PRO A 1 91 ? 6.515 -13.570 5.376 1.00 61.84 91 PRO A N 1
ATOM 672 C CA . PRO A 1 91 ? 7.506 -13.306 6.410 1.00 61.84 91 PRO A CA 1
ATOM 673 C C . PRO A 1 91 ? 8.122 -11.916 6.188 1.00 61.84 91 PRO A C 1
ATOM 675 O O . PRO A 1 91 ? 8.199 -11.431 5.056 1.00 61.84 91 PRO A O 1
ATOM 678 N N . LYS A 1 92 ? 8.574 -11.265 7.271 1.00 60.28 92 LYS A N 1
ATOM 679 C CA . LYS A 1 92 ? 9.077 -9.874 7.259 1.00 60.28 92 LYS A CA 1
ATOM 680 C C . LYS A 1 92 ? 10.097 -9.614 6.131 1.00 60.28 92 LYS A C 1
ATOM 682 O O . LYS A 1 92 ? 10.056 -8.555 5.516 1.00 60.28 92 LYS A O 1
ATOM 687 N N . SER A 1 93 ? 10.936 -10.598 5.795 1.00 63.28 93 SER A N 1
ATOM 688 C CA . SER A 1 93 ? 11.910 -10.546 4.691 1.00 63.28 93 SER A CA 1
ATOM 689 C C . SER A 1 93 ? 11.286 -10.352 3.301 1.00 63.28 93 SER A C 1
ATOM 691 O O . SER A 1 93 ? 11.800 -9.569 2.505 1.00 63.28 93 SER A O 1
ATOM 693 N N . GLY A 1 94 ? 10.155 -11.001 3.009 1.00 69.06 94 GLY A N 1
ATOM 694 C CA . GLY A 1 94 ? 9.461 -10.867 1.724 1.00 69.06 94 GLY A CA 1
ATOM 695 C C . GLY A 1 94 ? 8.863 -9.473 1.514 1.00 69.06 94 GLY A C 1
ATOM 696 O O . GLY A 1 94 ? 8.819 -8.980 0.391 1.00 69.06 94 GLY A O 1
ATOM 697 N N . ARG A 1 95 ? 8.469 -8.794 2.600 1.00 72.75 95 ARG A N 1
ATOM 698 C CA . ARG A 1 95 ? 7.939 -7.421 2.541 1.00 72.75 95 ARG A CA 1
ATOM 699 C C . ARG A 1 95 ? 9.036 -6.395 2.260 1.00 72.75 95 ARG A C 1
ATOM 701 O O . ARG A 1 95 ? 8.826 -5.503 1.443 1.00 72.75 95 ARG A O 1
ATOM 708 N N . TYR A 1 96 ? 10.224 -6.565 2.847 1.00 72.44 96 TYR A N 1
ATOM 709 C CA . TYR A 1 96 ? 11.390 -5.743 2.496 1.00 72.44 96 TYR A CA 1
ATOM 710 C C . TYR A 1 96 ? 11.748 -5.866 1.014 1.00 72.44 96 TYR A C 1
ATOM 712 O O . TYR A 1 96 ? 12.057 -4.859 0.382 1.00 72.44 96 TYR A O 1
ATOM 720 N N . LEU A 1 97 ? 11.642 -7.068 0.439 1.00 79.88 97 LEU A N 1
ATOM 721 C CA . LEU A 1 97 ? 11.905 -7.281 -0.982 1.00 79.88 97 LEU A CA 1
ATOM 722 C C . LEU A 1 97 ? 10.956 -6.460 -1.870 1.00 79.88 97 LEU A C 1
ATOM 724 O O . LEU A 1 97 ? 11.419 -5.795 -2.792 1.00 79.88 97 LEU A O 1
ATOM 728 N N . VAL A 1 98 ? 9.652 -6.439 -1.568 1.00 83.56 98 VAL A N 1
ATOM 729 C CA . VAL A 1 98 ? 8.668 -5.621 -2.306 1.00 83.56 98 VAL A CA 1
ATOM 730 C C . VAL A 1 98 ? 9.049 -4.146 -2.289 1.00 83.56 98 VAL A C 1
ATOM 732 O O . VAL A 1 98 ? 9.030 -3.503 -3.340 1.00 83.56 98 VAL A O 1
ATOM 735 N N . VAL A 1 99 ? 9.398 -3.630 -1.105 1.00 79.75 99 VAL A N 1
ATOM 736 C CA . VAL A 1 99 ? 9.794 -2.232 -0.921 1.00 79.75 99 VAL A CA 1
ATOM 737 C C . VAL A 1 99 ? 11.028 -1.935 -1.761 1.00 79.75 99 VAL A C 1
ATOM 739 O O . VAL A 1 99 ? 10.972 -1.036 -2.585 1.00 79.75 99 VAL A O 1
ATOM 742 N N . VAL A 1 100 ? 12.093 -2.735 -1.645 1.00 82.12 100 VAL A N 1
ATOM 743 C CA . VAL A 1 100 ? 13.335 -2.555 -2.420 1.00 82.12 100 VAL A CA 1
ATOM 744 C C . VAL A 1 100 ? 13.063 -2.523 -3.927 1.00 82.12 100 VAL A C 1
ATOM 746 O O . VAL A 1 100 ? 13.566 -1.640 -4.622 1.00 82.12 100 VAL A O 1
ATOM 749 N N . MET A 1 101 ? 12.236 -3.441 -4.434 1.00 88.31 101 MET A N 1
ATOM 750 C CA . MET A 1 101 ? 11.874 -3.485 -5.854 1.00 88.31 101 MET A CA 1
ATOM 751 C C . MET A 1 101 ? 11.084 -2.235 -6.281 1.00 88.31 101 MET A C 1
ATOM 753 O O . MET A 1 101 ? 11.381 -1.654 -7.325 1.00 88.31 101 MET A O 1
ATOM 757 N N . ALA A 1 102 ? 10.123 -1.776 -5.469 1.00 87.00 102 ALA A N 1
ATOM 758 C CA . ALA A 1 102 ? 9.346 -0.563 -5.741 1.00 87.00 102 ALA A CA 1
ATOM 759 C C . ALA A 1 102 ? 10.220 0.705 -5.729 1.00 87.00 102 ALA A C 1
ATOM 761 O O . ALA A 1 102 ? 10.102 1.544 -6.626 1.00 87.00 102 ALA A O 1
ATOM 762 N N . THR A 1 103 ? 11.149 0.823 -4.772 1.00 82.19 103 THR A N 1
ATOM 763 C CA . THR A 1 103 ? 12.113 1.931 -4.727 1.00 82.19 103 THR A CA 1
ATOM 764 C C . THR A 1 103 ? 13.034 1.911 -5.944 1.00 82.19 103 THR A C 1
ATOM 766 O O . THR A 1 103 ? 13.334 2.966 -6.494 1.00 82.19 103 THR A O 1
ATOM 769 N N . GLY A 1 104 ? 13.440 0.726 -6.415 1.00 84.88 104 GLY A N 1
ATOM 770 C CA . GLY A 1 104 ? 14.229 0.574 -7.640 1.00 84.88 104 GLY A CA 1
ATOM 771 C C . GLY A 1 104 ? 13.525 1.151 -8.872 1.00 84.88 104 GLY A C 1
ATOM 772 O O . GLY A 1 104 ? 14.127 1.921 -9.619 1.00 84.88 104 GLY A O 1
ATOM 773 N N . VAL A 1 105 ? 12.231 0.862 -9.049 1.00 91.38 105 VAL A N 1
ATOM 774 C CA . VAL A 1 105 ? 11.417 1.436 -10.141 1.00 91.38 105 VAL A CA 1
ATOM 775 C C . VAL A 1 105 ? 11.360 2.963 -10.049 1.00 91.38 105 VAL A C 1
ATOM 777 O O . VAL A 1 105 ? 11.506 3.654 -11.059 1.00 91.38 105 VAL A O 1
ATOM 780 N N . LEU A 1 106 ? 11.195 3.496 -8.836 1.00 86.00 106 LEU A N 1
ATOM 781 C CA . LEU A 1 106 ? 11.130 4.934 -8.590 1.00 86.00 106 LEU A CA 1
ATOM 782 C C . LEU A 1 106 ? 12.469 5.636 -8.876 1.00 86.00 106 LEU A C 1
ATOM 784 O O . LEU A 1 106 ? 12.478 6.691 -9.508 1.00 86.00 106 LEU A O 1
ATOM 788 N N . ILE A 1 107 ? 13.594 5.029 -8.486 1.00 84.00 107 ILE A N 1
ATOM 789 C CA . ILE A 1 107 ? 14.943 5.534 -8.784 1.00 84.00 107 ILE A CA 1
ATOM 790 C C . ILE A 1 107 ? 15.186 5.557 -10.295 1.00 84.00 107 ILE A C 1
ATOM 792 O O . ILE A 1 107 ? 15.659 6.567 -10.810 1.00 84.00 107 ILE A O 1
ATOM 796 N N . ILE A 1 108 ? 14.821 4.492 -11.020 1.00 87.50 108 ILE A N 1
ATOM 797 C CA . ILE A 1 108 ? 14.944 4.446 -12.486 1.00 87.50 108 ILE A CA 1
ATOM 798 C C . ILE A 1 108 ? 14.132 5.582 -13.126 1.00 87.50 108 ILE A C 1
ATOM 800 O O . ILE A 1 108 ? 14.649 6.307 -13.977 1.00 87.50 108 ILE A O 1
ATOM 804 N N . GLY A 1 109 ? 12.881 5.779 -12.696 1.00 86.50 109 GLY A N 1
ATOM 8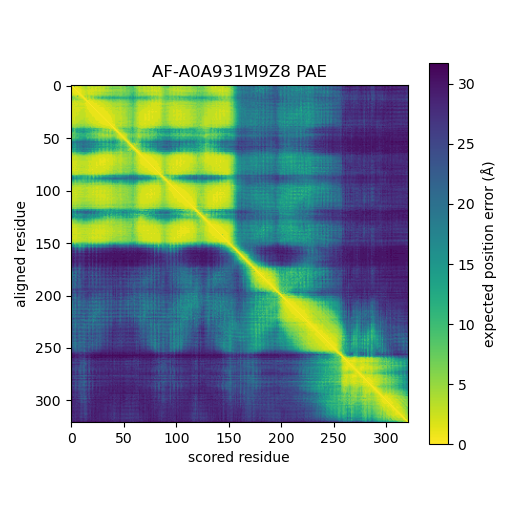05 C CA . GLY A 1 109 ? 12.026 6.857 -13.198 1.00 86.50 109 GLY A CA 1
ATOM 806 C C . GLY A 1 109 ? 12.602 8.253 -12.937 1.00 86.50 109 GLY A C 1
ATOM 807 O O . GLY A 1 109 ? 12.683 9.066 -13.860 1.00 86.50 109 GLY A O 1
ATOM 808 N N . LEU A 1 110 ? 13.055 8.519 -11.706 1.00 83.56 110 LEU A N 1
ATOM 809 C CA . LEU A 1 110 ? 13.663 9.796 -11.321 1.00 83.56 110 LEU A CA 1
ATOM 810 C C . LEU A 1 110 ? 14.976 10.058 -12.060 1.00 83.56 110 LEU A C 1
ATOM 812 O O . LEU A 1 110 ? 15.195 11.178 -12.514 1.00 83.56 110 LEU A O 1
ATOM 816 N N . ALA A 1 111 ? 15.828 9.045 -12.226 1.00 82.00 111 ALA A N 1
ATOM 817 C CA . ALA A 1 111 ? 17.080 9.172 -12.964 1.00 82.00 111 ALA A CA 1
ATOM 818 C C . ALA A 1 111 ? 16.829 9.594 -14.420 1.00 82.00 111 ALA A C 1
ATOM 820 O O . ALA A 1 111 ? 17.446 10.542 -14.909 1.00 82.00 111 ALA A O 1
ATOM 821 N N . ILE A 1 112 ? 15.868 8.952 -15.095 1.00 83.06 112 ILE A N 1
ATOM 822 C CA . ILE A 1 112 ? 15.503 9.301 -16.474 1.00 83.06 112 ILE A CA 1
ATOM 823 C C . ILE A 1 112 ? 14.908 10.713 -16.527 1.00 83.06 112 ILE A C 1
ATOM 825 O O . ILE A 1 112 ? 15.317 11.509 -17.370 1.00 83.06 112 ILE A O 1
ATOM 829 N N . LEU A 1 113 ? 13.989 11.060 -15.622 1.00 81.25 113 LEU A N 1
ATOM 830 C CA . LEU A 1 113 ? 13.361 12.385 -15.591 1.00 81.25 113 LEU A CA 1
ATOM 831 C C . LEU A 1 113 ? 14.386 13.504 -15.359 1.00 81.25 113 LEU A C 1
ATOM 833 O O . LEU A 1 113 ? 14.353 14.529 -16.035 1.00 81.25 113 LEU A O 1
ATOM 837 N N . THR A 1 114 ? 15.333 13.275 -14.452 1.00 73.94 114 THR A N 1
ATOM 838 C CA . THR A 1 114 ? 16.421 14.215 -14.158 1.00 73.94 114 THR A CA 1
ATOM 839 C C . THR A 1 114 ? 17.304 14.410 -15.387 1.00 73.94 114 THR A C 1
ATOM 841 O O . THR A 1 114 ? 17.672 15.531 -15.716 1.00 73.94 114 THR A O 1
ATOM 844 N N . SER A 1 115 ? 17.570 13.342 -16.141 1.00 76.00 115 SER A N 1
ATOM 845 C CA . SER A 1 115 ? 18.350 13.428 -17.378 1.00 76.00 115 SER A CA 1
ATOM 846 C C . SER A 1 115 ? 17.694 14.300 -18.462 1.00 76.00 115 SER A C 1
ATOM 848 O O . SER A 1 115 ? 18.390 15.015 -19.179 1.00 76.00 115 SER A O 1
ATOM 850 N N . TYR A 1 116 ? 16.357 14.309 -18.535 1.00 77.88 116 TYR A N 1
ATOM 851 C CA . TYR A 1 116 ? 15.611 15.230 -19.399 1.00 77.88 116 TYR A CA 1
ATOM 852 C C . TYR A 1 116 ? 15.675 16.674 -18.894 1.00 77.88 116 TYR A C 1
ATOM 854 O O . TYR A 1 116 ? 15.778 17.592 -19.701 1.00 77.88 116 TYR A O 1
ATOM 862 N N . LEU A 1 117 ? 15.645 16.876 -17.573 1.00 73.25 117 LEU A N 1
ATOM 863 C CA . LEU A 1 117 ? 15.682 18.206 -16.958 1.00 73.25 117 LEU A CA 1
ATOM 864 C C . LEU A 1 117 ? 17.011 18.939 -17.200 1.00 73.25 117 LEU A C 1
ATOM 866 O O . LEU A 1 117 ? 17.022 20.157 -17.328 1.00 73.25 117 LEU A O 1
ATOM 870 N N . PHE A 1 118 ? 18.121 18.202 -17.283 1.00 73.88 118 PHE A N 1
ATOM 871 C CA . PHE A 1 118 ? 19.456 18.755 -17.535 1.00 73.88 118 PHE A CA 1
ATOM 872 C C . PHE A 1 118 ? 19.848 18.791 -19.022 1.00 73.88 118 PHE A C 1
ATOM 874 O O . PHE A 1 118 ? 21.016 19.035 -19.326 1.00 73.88 118 PHE A O 1
ATOM 881 N N . GLU A 1 119 ? 18.912 18.508 -19.938 1.00 72.38 119 GLU A N 1
ATOM 882 C CA . GLU A 1 119 ? 19.159 18.404 -21.391 1.00 72.38 119 GLU A CA 1
ATOM 883 C C . GLU A 1 119 ? 20.312 17.443 -21.758 1.00 72.38 119 GLU A C 1
ATOM 885 O O . GLU A 1 119 ? 20.883 17.497 -22.846 1.00 72.38 119 GLU A O 1
ATOM 890 N N . ALA A 1 120 ? 20.637 16.520 -20.851 1.00 66.81 120 ALA A N 1
ATOM 891 C CA . ALA A 1 120 ? 21.687 15.521 -20.987 1.00 66.81 120 ALA A CA 1
ATOM 892 C C . ALA A 1 120 ? 21.077 14.136 -20.745 1.00 66.81 120 ALA A C 1
ATOM 894 O O . ALA A 1 120 ? 21.344 13.505 -19.715 1.00 66.81 120 ALA A O 1
ATOM 895 N N . PRO A 1 121 ? 20.198 13.662 -21.645 1.00 62.47 121 PRO A N 1
ATOM 896 C CA . PRO A 1 121 ? 19.521 12.405 -21.425 1.00 62.47 121 PRO A CA 1
ATOM 897 C C . PRO A 1 121 ? 20.558 11.273 -21.453 1.00 62.47 121 PRO A C 1
ATOM 899 O O . PRO A 1 121 ? 21.179 11.007 -22.478 1.00 62.47 121 PRO A O 1
ATOM 902 N N . LEU A 1 122 ? 20.731 10.620 -20.298 1.00 58.81 122 LEU A N 1
ATOM 903 C CA . LEU A 1 122 ? 21.834 9.727 -19.881 1.00 58.81 122 LEU A CA 1
ATOM 904 C C . LEU A 1 122 ? 22.143 8.553 -20.835 1.00 58.81 122 LEU A C 1
ATOM 906 O O . LEU A 1 122 ? 23.120 7.836 -20.645 1.00 58.81 122 LEU A O 1
ATOM 910 N N . LEU A 1 123 ? 21.287 8.335 -21.832 1.00 60.50 123 LEU A N 1
ATOM 911 C CA . LEU A 1 123 ? 21.293 7.204 -22.759 1.00 60.50 123 LEU A CA 1
ATOM 912 C C . LEU A 1 123 ? 21.272 7.634 -24.238 1.00 60.50 123 LEU A C 1
ATOM 914 O O . LEU A 1 123 ? 21.350 6.774 -25.112 1.00 60.50 123 LEU A O 1
ATOM 918 N N . TYR A 1 124 ? 21.173 8.933 -24.552 1.00 62.19 124 TYR A N 1
ATOM 919 C CA . TYR A 1 124 ? 21.246 9.401 -25.940 1.00 62.19 124 TYR A CA 1
ATOM 920 C C . TYR A 1 124 ? 22.714 9.447 -26.376 1.00 62.19 124 TYR A C 1
ATOM 922 O O . TYR A 1 124 ? 23.505 10.214 -25.835 1.00 62.19 124 TYR A O 1
ATOM 930 N N . GLY A 1 125 ? 23.072 8.605 -27.349 1.00 57.56 125 GLY A N 1
ATOM 931 C CA . GLY A 1 125 ? 24.437 8.475 -27.883 1.00 57.56 125 GLY A CA 1
ATOM 932 C C . GLY A 1 125 ? 25.069 7.089 -27.702 1.00 57.56 125 GLY A C 1
ATOM 933 O O . GLY A 1 125 ? 26.141 6.844 -28.247 1.00 57.56 125 GLY A O 1
ATOM 934 N N . GLY A 1 126 ? 24.417 6.175 -26.973 1.00 65.62 126 GLY A N 1
ATOM 935 C CA . GLY A 1 126 ? 24.825 4.770 -26.858 1.00 65.62 126 GLY A CA 1
ATOM 936 C C . GLY A 1 126 ? 24.030 3.827 -27.771 1.00 65.62 126 GLY A C 1
ATOM 937 O O . GLY A 1 126 ? 23.098 4.236 -28.457 1.00 65.62 126 GLY A O 1
ATOM 938 N N . ALA A 1 127 ? 24.349 2.529 -27.724 1.00 64.62 127 ALA A N 1
ATOM 939 C CA . ALA A 1 127 ? 23.604 1.474 -28.429 1.00 64.62 127 ALA A CA 1
ATOM 940 C C . ALA A 1 127 ? 22.222 1.161 -27.806 1.00 64.62 127 ALA A C 1
ATOM 942 O O . ALA A 1 127 ? 21.503 0.281 -28.279 1.00 64.62 127 ALA A O 1
ATOM 943 N N . VAL A 1 128 ? 21.856 1.848 -26.720 1.00 73.56 128 VAL A N 1
ATOM 944 C CA . VAL A 1 128 ? 20.629 1.605 -25.956 1.00 73.56 128 VAL A CA 1
ATOM 945 C C . VAL A 1 128 ? 19.544 2.581 -26.395 1.00 73.56 128 VAL A C 1
ATOM 947 O O . VAL A 1 128 ? 19.748 3.792 -26.395 1.00 73.56 128 VAL A O 1
ATOM 950 N N . ILE A 1 129 ? 18.366 2.050 -26.722 1.00 74.94 129 ILE A N 1
ATOM 951 C CA . ILE A 1 129 ? 17.203 2.853 -27.113 1.00 74.94 129 ILE A CA 1
ATOM 952 C C . ILE A 1 129 ? 16.785 3.735 -25.926 1.00 74.94 129 ILE A C 1
ATOM 954 O O . ILE A 1 129 ? 16.553 3.206 -24.831 1.00 74.94 129 ILE A O 1
ATOM 958 N N . PRO A 1 130 ? 16.681 5.060 -26.102 1.00 77.81 130 PRO A N 1
ATOM 959 C CA . PRO A 1 130 ? 16.342 5.953 -25.009 1.00 77.81 130 PRO A CA 1
ATOM 960 C C . PRO A 1 130 ? 14.878 5.825 -24.577 1.00 77.81 130 PRO A C 1
ATOM 962 O O . PRO A 1 130 ? 13.981 5.571 -25.378 1.00 77.81 130 PRO A O 1
ATOM 965 N N . VAL A 1 131 ? 14.626 6.050 -23.289 1.00 85.81 131 VAL A N 1
ATOM 966 C CA . VAL A 1 131 ? 13.274 6.049 -22.711 1.00 85.81 131 VAL A CA 1
ATOM 967 C C . VAL A 1 131 ? 12.644 7.424 -22.887 1.00 85.81 131 VAL A C 1
ATOM 969 O O . VAL A 1 131 ? 13.283 8.416 -22.553 1.00 85.81 131 VAL A O 1
ATOM 972 N N . ALA A 1 132 ? 11.396 7.511 -23.350 1.00 84.06 132 ALA A N 1
ATOM 973 C CA . ALA A 1 132 ? 10.694 8.786 -23.511 1.00 84.06 132 ALA A CA 1
ATOM 974 C C . ALA A 1 132 ? 10.347 9.447 -22.156 1.00 84.06 132 ALA A C 1
ATOM 976 O O . ALA A 1 132 ? 10.137 8.771 -21.142 1.00 84.06 132 ALA A O 1
ATOM 977 N N . MET A 1 133 ? 10.217 10.775 -22.138 1.00 81.88 133 MET A N 1
ATOM 978 C CA . MET A 1 133 ? 9.807 11.541 -20.952 1.00 81.88 133 MET A CA 1
ATOM 979 C C . MET A 1 133 ? 8.478 11.067 -20.312 1.00 81.88 133 MET A C 1
ATOM 981 O O . MET A 1 133 ? 8.472 10.833 -19.102 1.00 81.88 133 MET A O 1
ATOM 985 N N . PRO A 1 134 ? 7.363 10.856 -21.049 1.00 82.50 134 PRO A N 1
ATOM 986 C CA . PRO A 1 134 ? 6.106 10.414 -20.432 1.00 82.50 134 PRO A CA 1
ATOM 987 C C . PRO A 1 134 ? 6.219 9.040 -19.754 1.00 82.50 134 PRO A C 1
ATOM 989 O O . PRO A 1 134 ? 5.629 8.822 -18.697 1.00 82.50 134 PRO A O 1
ATOM 992 N N . THR A 1 135 ? 7.029 8.128 -20.301 1.00 85.75 135 THR A N 1
ATOM 993 C CA . THR A 1 135 ? 7.330 6.834 -19.666 1.00 85.75 135 THR A CA 1
ATOM 994 C C . THR A 1 135 ? 8.091 6.988 -18.350 1.00 85.75 135 THR A C 1
ATOM 996 O O . THR A 1 135 ? 7.816 6.254 -17.405 1.00 85.75 135 THR A O 1
ATOM 999 N N . ALA A 1 136 ? 9.002 7.961 -18.244 1.00 84.94 136 ALA A N 1
ATOM 1000 C CA . ALA A 1 136 ? 9.708 8.245 -16.995 1.00 84.94 136 ALA A CA 1
ATOM 1001 C C . ALA A 1 136 ? 8.749 8.737 -15.900 1.00 84.94 136 ALA A C 1
ATOM 1003 O O . ALA A 1 136 ? 8.768 8.215 -14.786 1.00 84.94 136 ALA A O 1
ATOM 1004 N N . ILE A 1 137 ? 7.850 9.671 -16.238 1.00 80.88 137 ILE A N 1
ATOM 1005 C CA . ILE A 1 137 ? 6.801 10.159 -15.325 1.00 80.88 137 ILE A CA 1
ATOM 1006 C C . ILE A 1 137 ? 5.913 8.997 -14.867 1.00 80.88 137 ILE A C 1
ATOM 1008 O O . ILE A 1 137 ? 5.641 8.851 -13.675 1.00 80.88 137 ILE A O 1
ATOM 1012 N N . ALA A 1 138 ? 5.510 8.127 -15.797 1.00 85.00 138 ALA A N 1
ATOM 1013 C CA . ALA A 1 138 ? 4.710 6.950 -15.478 1.00 85.00 138 ALA A CA 1
ATOM 1014 C C . ALA A 1 138 ? 5.424 6.001 -14.500 1.00 85.00 138 ALA A C 1
ATOM 1016 O O . ALA A 1 138 ? 4.776 5.480 -13.596 1.00 85.00 138 ALA A O 1
ATOM 1017 N N . PHE A 1 139 ? 6.742 5.801 -14.623 1.00 89.50 139 PHE A N 1
ATOM 1018 C CA . PHE A 1 139 ? 7.503 4.988 -13.668 1.00 89.50 139 PHE A CA 1
ATOM 1019 C C . PHE A 1 139 ? 7.629 5.628 -12.290 1.00 89.50 139 PHE A C 1
ATOM 1021 O O . PHE A 1 139 ? 7.536 4.910 -11.298 1.00 89.50 139 PHE A O 1
ATOM 1028 N N . VAL A 1 140 ? 7.779 6.952 -12.207 1.00 83.69 140 VAL A N 1
ATOM 1029 C CA . VAL A 1 140 ? 7.774 7.656 -10.915 1.00 83.69 140 VAL A CA 1
ATOM 1030 C C . VAL A 1 140 ? 6.427 7.468 -10.211 1.00 83.69 140 VAL A C 1
ATOM 1032 O O . VAL A 1 140 ? 6.399 7.091 -9.041 1.00 83.69 140 VAL A O 1
ATOM 1035 N N . LEU A 1 141 ? 5.315 7.655 -10.931 1.00 82.75 141 LEU A N 1
ATOM 1036 C CA . LEU A 1 141 ? 3.961 7.463 -10.396 1.00 82.75 141 LEU A CA 1
ATOM 1037 C C . LEU A 1 141 ? 3.667 5.998 -10.036 1.00 82.75 141 LEU A C 1
ATOM 1039 O O . LEU A 1 141 ? 3.044 5.713 -9.016 1.00 82.75 141 LEU A O 1
ATOM 1043 N N . LEU A 1 142 ? 4.113 5.051 -10.862 1.00 86.12 142 LEU A N 1
ATOM 1044 C CA . LEU A 1 142 ? 3.929 3.625 -10.601 1.00 86.12 142 LEU A CA 1
ATOM 1045 C C . LEU A 1 142 ? 4.769 3.163 -9.403 1.00 86.12 142 LEU A C 1
ATOM 1047 O O . LEU A 1 142 ? 4.267 2.432 -8.553 1.00 86.12 142 LEU A O 1
ATOM 1051 N N . GLY A 1 143 ? 6.028 3.601 -9.321 1.00 83.12 143 GLY A N 1
ATOM 1052 C CA . GLY A 1 143 ? 6.933 3.295 -8.216 1.00 83.12 143 GLY A CA 1
ATOM 1053 C C . GLY A 1 143 ? 6.426 3.852 -6.888 1.00 83.12 143 GLY A C 1
ATOM 1054 O O . GLY A 1 143 ? 6.408 3.126 -5.897 1.00 83.12 143 GLY A O 1
ATOM 1055 N N . SER A 1 144 ? 5.929 5.095 -6.870 1.00 78.69 144 SER A N 1
ATOM 1056 C CA . SER A 1 144 ? 5.340 5.693 -5.665 1.00 78.69 144 SER A CA 1
ATOM 1057 C C . SER A 1 144 ? 4.052 4.982 -5.243 1.00 78.69 144 SER A C 1
ATOM 1059 O O . SER A 1 144 ? 3.857 4.726 -4.056 1.00 78.69 144 SER A O 1
ATOM 1061 N N . GLY A 1 145 ? 3.213 4.578 -6.203 1.00 75.88 145 GLY A N 1
ATOM 1062 C CA . GLY A 1 145 ? 2.012 3.786 -5.942 1.00 75.88 145 GLY A CA 1
ATOM 1063 C C . GLY A 1 145 ? 2.314 2.401 -5.358 1.00 75.88 145 GLY A C 1
ATOM 1064 O O . GLY A 1 145 ? 1.685 1.998 -4.382 1.00 75.88 145 GLY A O 1
ATOM 1065 N N . LEU A 1 146 ? 3.288 1.676 -5.917 1.00 83.06 146 LEU A N 1
ATOM 1066 C CA . LEU A 1 146 ? 3.712 0.363 -5.405 1.00 83.06 146 LEU A CA 1
ATOM 1067 C C . LEU A 1 146 ? 4.329 0.470 -4.011 1.00 83.06 146 LEU A C 1
ATOM 1069 O O . LEU A 1 146 ? 4.049 -0.351 -3.139 1.00 83.06 146 LEU A O 1
ATOM 1073 N N . PHE A 1 147 ? 5.129 1.511 -3.790 1.00 80.00 147 PHE A N 1
ATOM 1074 C CA . PHE A 1 147 ? 5.716 1.804 -2.492 1.00 80.00 147 PHE A CA 1
ATOM 1075 C C . PHE A 1 147 ? 4.635 2.077 -1.438 1.00 80.00 147 PHE A C 1
ATOM 1077 O O . PHE A 1 147 ? 4.631 1.454 -0.377 1.00 80.00 147 PHE A O 1
ATOM 1084 N N . ALA A 1 148 ? 3.668 2.943 -1.754 1.00 73.94 148 ALA A N 1
ATOM 1085 C CA . ALA A 1 148 ? 2.542 3.240 -0.873 1.00 73.94 148 ALA A CA 1
ATOM 1086 C C . ALA A 1 148 ? 1.695 1.991 -0.578 1.00 73.94 148 ALA A C 1
ATOM 1088 O O . ALA A 1 148 ? 1.263 1.797 0.555 1.00 73.94 148 ALA A O 1
ATOM 1089 N N . ALA A 1 149 ? 1.503 1.109 -1.564 1.00 75.94 149 ALA A N 1
ATOM 1090 C CA . ALA A 1 149 ? 0.773 -0.144 -1.386 1.00 75.94 149 ALA A CA 1
ATOM 1091 C C . ALA A 1 149 ? 1.500 -1.150 -0.473 1.00 75.94 149 ALA A C 1
ATOM 1093 O O . ALA A 1 149 ? 0.843 -1.953 0.184 1.00 75.94 149 ALA A O 1
ATOM 1094 N N . ALA A 1 150 ? 2.833 -1.110 -0.391 1.00 75.00 150 ALA A N 1
ATOM 1095 C CA . ALA A 1 150 ? 3.617 -1.996 0.472 1.00 75.00 150 ALA A CA 1
ATOM 1096 C C . ALA A 1 150 ? 3.619 -1.574 1.958 1.00 75.00 150 ALA A C 1
ATOM 1098 O O . ALA A 1 150 ? 3.812 -2.421 2.833 1.00 75.00 150 ALA A O 1
ATOM 1099 N N . MET A 1 151 ? 3.365 -0.293 2.253 1.00 64.44 151 MET A N 1
ATOM 1100 C CA . MET A 1 151 ? 3.495 0.299 3.595 1.00 64.44 151 MET A CA 1
ATOM 1101 C C . MET A 1 151 ? 2.528 -0.221 4.681 1.00 64.44 151 MET A C 1
ATOM 1103 O O . MET A 1 151 ? 3.000 -0.495 5.784 1.00 64.44 151 MET A O 1
ATOM 1107 N N . PRO A 1 152 ? 1.211 -0.415 4.440 1.00 59.06 152 PRO A N 1
ATOM 1108 C CA . PRO A 1 152 ? 0.263 -0.856 5.479 1.00 59.06 152 PRO A CA 1
ATOM 1109 C C . PRO A 1 152 ? 0.648 -2.188 6.143 1.00 59.06 152 PRO A C 1
ATOM 1111 O O . PRO A 1 152 ? 0.305 -2.467 7.296 1.00 59.06 152 PRO A O 1
ATOM 1114 N N . TYR A 1 153 ? 1.401 -3.011 5.414 1.00 52.50 153 TYR A N 1
ATOM 1115 C CA . TYR A 1 153 ? 1.822 -4.343 5.818 1.00 52.50 153 TYR A CA 1
ATOM 1116 C C . TYR A 1 153 ? 3.109 -4.351 6.660 1.00 52.50 153 TYR A C 1
ATOM 1118 O O . TYR A 1 153 ? 3.497 -5.412 7.142 1.00 52.50 153 TYR A O 1
ATOM 1126 N N . LEU A 1 154 ? 3.770 -3.214 6.902 1.00 53.41 154 LEU A N 1
ATOM 1127 C CA . LEU A 1 154 ? 4.905 -3.122 7.837 1.00 53.41 154 LEU A CA 1
ATOM 1128 C C . LEU A 1 154 ? 4.455 -2.970 9.308 1.00 53.41 154 LEU A C 1
ATOM 1130 O O . LEU A 1 154 ? 5.270 -2.767 10.198 1.00 53.41 154 LEU A O 1
ATOM 1134 N N . SER A 1 155 ? 3.157 -3.136 9.592 1.00 43.84 155 SER A N 1
ATOM 1135 C CA . SER A 1 155 ? 2.605 -3.155 10.952 1.00 43.84 155 SER A CA 1
ATOM 1136 C C . SER A 1 155 ? 3.218 -4.296 11.782 1.00 43.84 155 SER A C 1
ATOM 1138 O O . SER A 1 155 ? 2.824 -5.460 11.664 1.00 43.84 155 SER A O 1
ATOM 1140 N N . LEU A 1 156 ? 4.203 -3.971 12.621 1.00 41.50 156 LEU A N 1
ATOM 1141 C CA . LEU A 1 156 ? 4.804 -4.891 13.582 1.00 41.50 156 LEU A CA 1
ATOM 1142 C C . LEU A 1 156 ? 3.781 -5.174 14.697 1.00 41.50 156 LEU A C 1
ATOM 1144 O O . LEU A 1 156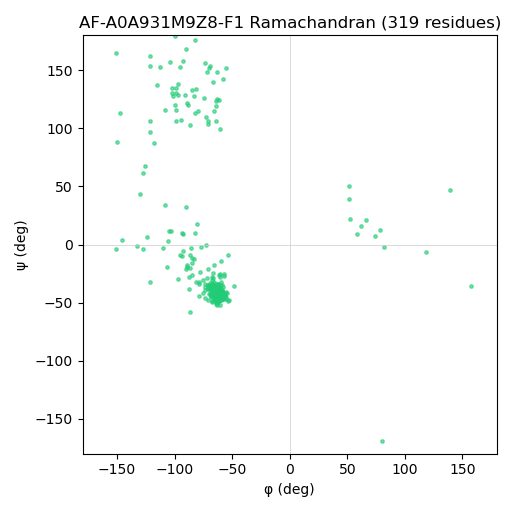 ? 3.554 -4.347 15.573 1.00 41.50 156 LEU A O 1
ATOM 1148 N N . SER A 1 157 ? 3.153 -6.349 14.669 1.00 36.16 157 SER A N 1
ATOM 1149 C CA . SER A 1 157 ? 2.501 -6.899 15.858 1.00 36.16 157 SER A CA 1
ATOM 1150 C C . SER A 1 157 ? 3.602 -7.373 16.807 1.00 36.16 157 SER A C 1
ATOM 1152 O O . SER A 1 157 ? 4.323 -8.325 16.497 1.00 36.16 157 SER A O 1
ATOM 1154 N N . VAL A 1 158 ? 3.780 -6.675 17.927 1.00 33.84 158 VAL A N 1
ATOM 1155 C CA . VAL A 1 158 ? 4.520 -7.185 19.084 1.00 33.84 158 VAL A CA 1
ATOM 1156 C C . VAL A 1 158 ? 3.555 -7.163 20.259 1.00 33.84 158 VAL A C 1
ATOM 1158 O O . VAL A 1 158 ? 3.319 -6.135 20.882 1.00 33.84 158 VAL A O 1
ATOM 1161 N N . SER A 1 159 ? 2.950 -8.323 20.497 1.00 40.53 159 SER A N 1
ATOM 1162 C CA . SER A 1 159 ? 2.226 -8.645 21.720 1.00 40.53 159 SER A CA 1
ATOM 1163 C C . SER A 1 159 ? 3.258 -8.815 22.835 1.00 40.53 159 SER A C 1
ATOM 1165 O O . SER A 1 159 ? 3.997 -9.798 22.829 1.00 40.53 159 SER A O 1
ATOM 1167 N N . GLY A 1 160 ? 3.348 -7.839 23.741 1.00 35.56 160 GLY A N 1
ATOM 1168 C CA . GLY A 1 160 ? 4.262 -7.876 24.888 1.00 35.56 160 GLY A CA 1
ATOM 1169 C C . GLY A 1 160 ? 4.955 -6.547 25.202 1.00 35.56 160 GLY A C 1
ATOM 1170 O O . GLY A 1 160 ? 6.167 -6.529 25.403 1.00 35.56 160 GLY A O 1
ATOM 1171 N N . ALA A 1 161 ? 4.210 -5.440 25.233 1.00 43.19 161 ALA A N 1
ATOM 1172 C CA . ALA A 1 161 ? 4.550 -4.302 26.091 1.00 43.19 161 ALA A CA 1
ATOM 1173 C C . ALA A 1 161 ? 4.171 -4.727 27.525 1.00 43.19 161 ALA A C 1
ATOM 1175 O O . ALA A 1 161 ? 3.133 -5.345 27.711 1.00 43.19 161 ALA A O 1
ATOM 1176 N N . ASP A 1 162 ? 5.048 -4.680 28.527 1.00 38.91 162 ASP A N 1
ATOM 1177 C CA . ASP A 1 162 ? 5.297 -3.429 29.252 1.00 38.91 162 ASP A CA 1
ATOM 1178 C C . ASP A 1 162 ? 6.719 -3.292 29.839 1.00 38.91 162 ASP A C 1
ATOM 1180 O O . ASP A 1 162 ? 7.066 -2.251 30.390 1.00 38.91 162 ASP A O 1
ATOM 1184 N N . VAL A 1 163 ? 7.591 -4.302 29.732 1.00 38.28 163 VAL A N 1
ATOM 1185 C CA . VAL A 1 163 ? 8.830 -4.338 30.549 1.00 38.28 163 VAL A CA 1
ATOM 1186 C C . VAL A 1 163 ? 10.117 -4.034 29.763 1.00 38.28 163 VAL A C 1
ATOM 1188 O O . VAL A 1 163 ? 11.113 -3.608 30.346 1.00 38.28 163 VAL A O 1
ATOM 1191 N N . LEU A 1 164 ? 10.116 -4.157 28.432 1.00 35.34 164 LEU A N 1
ATOM 1192 C CA . LEU A 1 164 ? 11.341 -4.057 27.618 1.00 35.34 164 LEU A CA 1
ATOM 1193 C C . LEU A 1 164 ? 11.496 -2.737 26.836 1.00 35.34 164 LEU A C 1
ATOM 1195 O O . LEU A 1 164 ? 12.366 -2.627 25.978 1.00 35.34 164 LEU A O 1
ATOM 1199 N N . ILE A 1 165 ? 10.681 -1.715 27.116 1.00 39.34 165 ILE A N 1
ATOM 1200 C CA . ILE A 1 165 ? 10.795 -0.389 26.468 1.00 39.34 165 ILE A CA 1
ATOM 1201 C C . ILE A 1 165 ? 11.790 0.525 27.210 1.00 39.34 165 ILE A C 1
ATOM 1203 O O . ILE A 1 165 ? 12.207 1.557 26.685 1.00 39.34 165 ILE A O 1
ATOM 1207 N N . ARG A 1 166 ? 12.270 0.130 28.399 1.00 37.53 166 ARG A N 1
ATOM 1208 C CA . ARG A 1 166 ? 13.169 0.976 29.201 1.00 37.53 166 ARG A CA 1
ATOM 1209 C C . ARG A 1 166 ? 14.669 0.727 28.999 1.00 37.53 166 ARG A C 1
ATOM 1211 O O . ARG A 1 166 ? 15.454 1.541 29.474 1.00 37.53 166 ARG A O 1
ATOM 1218 N N . THR A 1 167 ? 15.102 -0.328 28.303 1.00 33.09 167 THR A N 1
ATOM 1219 C CA . THR A 1 167 ? 16.544 -0.670 28.291 1.00 33.09 167 THR A CA 1
ATOM 1220 C C . THR A 1 167 ? 17.200 -0.976 26.950 1.00 33.09 167 THR A C 1
ATOM 1222 O O . THR A 1 167 ? 18.415 -1.132 26.952 1.00 33.09 167 THR A O 1
ATOM 1225 N N . MET A 1 168 ? 16.511 -0.975 25.802 1.00 32.66 168 MET A N 1
ATOM 1226 C CA . MET A 1 168 ? 17.203 -1.147 24.510 1.00 32.66 168 MET A CA 1
ATOM 1227 C C . MET A 1 168 ? 16.509 -0.444 23.328 1.00 32.66 168 MET A C 1
ATOM 1229 O O . MET A 1 168 ? 15.778 -1.068 22.561 1.00 32.66 168 MET A O 1
ATOM 1233 N N . PRO A 1 169 ? 16.827 0.828 23.060 1.00 46.12 169 PRO A N 1
ATOM 1234 C CA . PRO A 1 169 ? 17.017 1.318 21.704 1.00 46.12 169 PRO A CA 1
ATOM 1235 C C . PRO A 1 169 ? 18.526 1.483 21.465 1.00 46.12 169 PRO A C 1
ATOM 1237 O O . PRO A 1 169 ? 19.260 1.632 22.426 1.00 46.12 169 PRO A O 1
ATOM 1240 N N . ILE A 1 170 ? 19.008 1.469 20.217 1.00 43.56 170 ILE A N 1
ATOM 1241 C CA . ILE A 1 170 ? 20.131 2.302 19.701 1.00 43.56 170 ILE A CA 1
ATOM 1242 C C . ILE A 1 170 ? 20.777 1.660 18.456 1.00 43.56 170 ILE A C 1
ATOM 1244 O O . ILE A 1 170 ? 21.104 2.395 17.530 1.00 43.56 170 ILE A O 1
ATOM 1248 N N . PHE A 1 171 ? 20.898 0.332 18.330 1.00 36.53 171 PHE A N 1
ATOM 1249 C CA . PHE A 1 171 ? 21.885 -0.205 17.372 1.00 36.53 171 PHE A CA 1
ATOM 1250 C C . PHE A 1 171 ? 21.500 -0.372 15.890 1.00 36.53 171 PHE A C 1
ATOM 1252 O O . PHE A 1 171 ? 22.404 -0.484 15.076 1.00 36.53 171 PHE A O 1
ATOM 1259 N N . HIS A 1 172 ? 20.224 -0.339 15.488 1.00 42.31 172 HIS A N 1
ATOM 1260 C CA . HIS A 1 172 ? 19.863 -0.491 14.057 1.00 42.31 172 HIS A CA 1
ATOM 1261 C C . HIS A 1 172 ? 19.077 0.697 13.468 1.00 42.31 172 HIS A C 1
ATOM 1263 O O . HIS A 1 172 ? 19.291 1.061 12.317 1.00 42.31 172 HIS A O 1
ATOM 1269 N N . GLY A 1 173 ? 18.246 1.390 14.258 1.00 42.97 173 GLY A N 1
ATOM 1270 C CA . GLY A 1 173 ? 17.500 2.576 13.797 1.00 42.97 173 GLY A CA 1
ATOM 1271 C C . GLY A 1 173 ? 18.280 3.900 13.829 1.00 42.97 173 GLY A C 1
ATOM 1272 O O . GLY A 1 173 ? 17.819 4.890 13.271 1.00 42.97 173 GLY A O 1
ATOM 1273 N N . ARG A 1 174 ? 19.449 3.943 14.486 1.00 42.16 174 ARG A N 1
ATOM 1274 C CA . ARG A 1 174 ? 20.267 5.162 14.653 1.00 42.16 174 ARG A CA 1
ATOM 1275 C C . ARG A 1 174 ? 21.396 5.272 13.628 1.00 42.16 174 ARG A C 1
ATOM 1277 O O . ARG A 1 174 ? 21.769 6.381 13.265 1.00 42.16 174 ARG A O 1
ATOM 1284 N N . TYR A 1 175 ? 21.903 4.133 13.155 1.00 47.16 175 TYR A N 1
ATOM 1285 C CA . TYR A 1 175 ? 23.023 4.076 12.214 1.00 47.16 175 TYR A CA 1
ATOM 1286 C C . TYR A 1 175 ? 22.593 4.232 10.758 1.00 47.16 175 TYR A C 1
ATOM 1288 O O . TYR A 1 175 ? 23.371 4.718 9.952 1.00 47.16 175 TYR A O 1
ATOM 1296 N N . LEU A 1 176 ? 21.352 3.877 10.414 1.00 49.31 176 LEU A N 1
ATOM 1297 C CA . LEU A 1 176 ? 20.839 4.044 9.055 1.00 49.31 176 LEU A CA 1
ATOM 1298 C C . LEU A 1 176 ? 20.760 5.529 8.633 1.00 49.31 176 LEU A C 1
ATOM 1300 O O . LEU A 1 176 ? 21.343 5.869 7.608 1.00 49.31 176 LEU A O 1
ATOM 1304 N N . PRO A 1 177 ? 20.148 6.452 9.407 1.00 49.38 177 PRO A N 1
ATOM 1305 C CA . PRO A 1 177 ? 20.128 7.865 9.028 1.00 49.38 177 PRO A CA 1
ATOM 1306 C C . PRO A 1 177 ? 21.516 8.521 9.075 1.00 49.38 177 PRO A C 1
ATOM 1308 O O . PRO A 1 177 ? 21.815 9.345 8.217 1.00 49.38 177 PRO A O 1
ATOM 1311 N N . SER A 1 178 ? 22.398 8.144 10.009 1.00 47.91 178 SER A N 1
ATOM 1312 C CA . SER A 1 178 ? 23.757 8.706 10.066 1.00 47.91 178 SER A CA 1
ATOM 1313 C C . SER A 1 178 ? 24.669 8.178 8.954 1.00 47.91 178 SER A C 1
ATOM 1315 O O . SER A 1 178 ? 25.443 8.951 8.393 1.00 47.91 178 SER A O 1
ATOM 1317 N N . ALA A 1 179 ? 24.538 6.904 8.572 1.00 51.44 179 ALA A N 1
ATOM 1318 C CA . ALA A 1 179 ? 25.233 6.333 7.422 1.00 51.44 179 ALA A CA 1
ATOM 1319 C C . ALA A 1 179 ? 24.750 6.953 6.107 1.00 51.44 179 ALA A C 1
ATOM 1321 O O . ALA A 1 179 ? 25.570 7.227 5.237 1.00 51.44 179 ALA A O 1
ATOM 1322 N N . VAL A 1 180 ? 23.449 7.234 5.970 1.00 55.47 180 VAL A N 1
ATOM 1323 C CA . VAL A 1 180 ? 22.908 7.891 4.774 1.00 55.47 180 VAL A CA 1
ATOM 1324 C C . VAL A 1 180 ? 23.346 9.354 4.694 1.00 55.47 180 VAL A C 1
ATOM 1326 O O . VAL A 1 180 ? 23.786 9.773 3.630 1.00 55.47 180 VAL A O 1
ATOM 1329 N N . VAL A 1 181 ? 23.333 10.107 5.802 1.00 53.66 181 VAL A N 1
ATOM 1330 C CA . VAL A 1 181 ? 23.875 11.481 5.841 1.00 53.66 181 VAL A CA 1
ATOM 1331 C C . VAL A 1 181 ? 25.367 11.488 5.491 1.00 53.66 181 VAL A C 1
ATOM 1333 O O . VAL A 1 181 ? 25.794 12.280 4.650 1.00 53.66 181 VAL A O 1
ATOM 1336 N N . GLY A 1 182 ? 26.147 10.559 6.056 1.00 55.53 182 GLY A N 1
ATOM 1337 C CA . GLY A 1 182 ? 27.565 10.391 5.730 1.00 55.53 182 GLY A CA 1
ATOM 1338 C C . GLY A 1 182 ? 27.797 10.064 4.253 1.00 55.53 182 GLY A C 1
ATOM 1339 O O . GLY A 1 182 ? 28.610 10.712 3.600 1.00 55.53 182 GLY A O 1
ATOM 1340 N N . LEU A 1 183 ? 27.030 9.125 3.693 1.00 56.34 183 LEU A N 1
ATOM 1341 C CA . LEU A 1 183 ? 27.114 8.737 2.285 1.00 56.34 183 LEU A CA 1
ATOM 1342 C C . LEU A 1 183 ? 26.712 9.894 1.354 1.00 56.34 183 LEU A C 1
ATOM 1344 O O . LEU A 1 183 ? 27.414 10.164 0.384 1.00 56.34 183 LEU A O 1
ATOM 1348 N N . THR A 1 184 ? 25.639 10.632 1.669 1.00 57.84 184 THR A N 1
ATOM 1349 C CA . THR A 1 184 ? 25.240 11.822 0.898 1.00 57.84 184 THR A CA 1
ATOM 1350 C C . THR A 1 184 ? 26.286 12.928 0.957 1.00 57.84 184 THR A C 1
ATOM 1352 O O . THR A 1 184 ? 26.510 13.569 -0.064 1.00 57.84 184 THR A O 1
ATOM 1355 N N . GLY A 1 185 ? 26.961 13.109 2.099 1.00 56.50 185 GLY A N 1
ATOM 1356 C CA . GLY A 1 185 ? 28.072 14.050 2.260 1.00 56.50 185 GLY A CA 1
ATOM 1357 C C . GLY A 1 185 ? 29.289 13.676 1.412 1.00 56.50 185 GLY A C 1
ATOM 1358 O O . GLY A 1 185 ? 29.872 14.527 0.747 1.00 56.50 185 GLY A O 1
ATOM 1359 N N . VAL A 1 186 ? 29.638 12.387 1.363 1.00 63.00 186 VAL A N 1
ATOM 1360 C CA . VAL A 1 186 ? 30.724 11.890 0.505 1.00 63.00 186 VAL A CA 1
ATOM 1361 C C . VAL A 1 186 ? 30.380 12.089 -0.973 1.00 63.00 186 VAL A C 1
ATOM 1363 O O . VAL A 1 186 ? 31.212 12.589 -1.728 1.00 63.00 186 VAL A O 1
ATOM 1366 N N . LEU A 1 187 ? 29.149 11.778 -1.396 1.00 58.06 187 LEU A N 1
ATOM 1367 C CA . LEU A 1 187 ? 28.733 12.015 -2.780 1.00 58.06 187 LEU A CA 1
ATOM 1368 C C . LEU A 1 187 ? 28.706 13.508 -3.146 1.00 58.06 187 LEU A C 1
ATOM 1370 O O . LEU A 1 187 ? 29.128 13.843 -4.252 1.00 58.06 187 LEU A O 1
ATOM 1374 N N . THR A 1 188 ? 28.279 14.407 -2.249 1.00 60.53 188 THR A N 1
ATOM 1375 C CA . THR A 1 188 ? 28.316 15.860 -2.509 1.00 60.53 188 THR A CA 1
ATOM 1376 C C . THR A 1 188 ? 29.740 16.419 -2.558 1.00 60.53 188 THR A C 1
ATOM 1378 O O . THR A 1 188 ? 30.028 17.311 -3.363 1.00 60.53 188 THR A O 1
ATOM 1381 N N . SER A 1 189 ? 30.677 15.876 -1.773 1.00 58.50 189 SER A N 1
ATOM 1382 C CA . SER A 1 189 ? 32.103 16.212 -1.894 1.00 58.50 189 SER A CA 1
ATOM 1383 C C . SER A 1 189 ? 32.683 15.774 -3.243 1.00 58.50 189 SER A C 1
ATOM 1385 O O . SER A 1 189 ? 33.401 16.545 -3.878 1.00 58.50 189 SER A O 1
ATOM 1387 N N . ILE A 1 190 ? 32.318 14.584 -3.733 1.00 60.12 190 ILE A N 1
ATOM 1388 C CA . ILE A 1 190 ? 32.776 14.080 -5.036 1.00 60.12 190 ILE A CA 1
ATOM 1389 C C . ILE A 1 190 ? 32.133 14.877 -6.194 1.00 60.12 190 ILE A C 1
ATOM 1391 O O . ILE A 1 190 ? 32.823 15.171 -7.170 1.00 60.12 190 ILE A O 1
ATOM 1395 N N . THR A 1 191 ? 30.866 15.323 -6.093 1.00 58.84 191 THR A N 1
ATOM 1396 C CA . THR A 1 191 ? 30.261 16.216 -7.111 1.00 58.84 191 THR A CA 1
ATOM 1397 C C . THR A 1 191 ? 30.965 17.562 -7.161 1.00 58.84 191 THR A C 1
ATOM 1399 O O . THR A 1 191 ? 31.236 18.069 -8.244 1.00 58.84 191 THR A O 1
ATOM 1402 N N . THR A 1 192 ? 31.317 18.117 -5.999 1.00 61.72 192 THR A N 1
ATOM 1403 C CA . THR A 1 192 ? 32.024 19.404 -5.913 1.00 61.72 192 THR A CA 1
ATOM 1404 C C . THR A 1 192 ? 33.431 19.300 -6.511 1.00 61.72 192 THR A C 1
ATOM 1406 O O . THR A 1 192 ? 33.867 20.202 -7.220 1.00 61.72 192 THR A O 1
ATOM 1409 N N . TYR A 1 193 ? 34.116 18.170 -6.306 1.00 61.12 193 TYR A N 1
ATOM 1410 C CA . TYR A 1 193 ? 35.407 17.878 -6.936 1.00 61.12 193 TYR A CA 1
ATOM 1411 C C . TYR A 1 193 ? 35.295 17.699 -8.463 1.00 61.12 193 TYR A C 1
ATOM 1413 O O . TYR A 1 193 ? 36.136 18.199 -9.208 1.00 61.12 193 TYR A O 1
ATOM 1421 N N . GLY A 1 194 ? 34.228 17.050 -8.946 1.00 57.28 194 GLY A N 1
ATOM 1422 C CA . GLY A 1 194 ? 33.940 16.896 -10.377 1.00 57.28 194 GLY A CA 1
ATOM 1423 C C . GLY A 1 194 ? 33.723 18.227 -11.109 1.00 57.28 194 GLY A C 1
ATOM 1424 O O . GLY A 1 194 ? 34.275 18.410 -12.195 1.00 57.28 194 GLY A O 1
ATOM 1425 N N . ILE A 1 195 ? 33.023 19.176 -10.468 1.00 56.00 195 ILE A N 1
ATOM 1426 C CA . ILE A 1 195 ? 32.795 20.547 -10.970 1.00 56.00 195 ILE A CA 1
ATOM 1427 C C . ILE A 1 195 ? 34.116 21.298 -11.204 1.00 56.00 195 ILE A C 1
ATOM 1429 O O . ILE A 1 195 ? 34.247 22.053 -12.167 1.00 56.00 195 ILE A O 1
ATOM 1433 N N . ILE A 1 196 ? 35.132 21.055 -10.367 1.00 57.19 196 ILE A N 1
ATOM 1434 C CA . ILE A 1 196 ? 36.453 21.696 -10.478 1.00 57.19 196 ILE A CA 1
ATOM 1435 C C . ILE A 1 196 ? 37.254 21.152 -11.680 1.00 57.19 196 ILE A C 1
ATOM 1437 O O . ILE A 1 196 ? 38.035 21.893 -12.276 1.00 57.19 196 ILE A O 1
ATOM 1441 N N . HIS A 1 197 ? 37.036 19.895 -12.092 1.00 60.94 197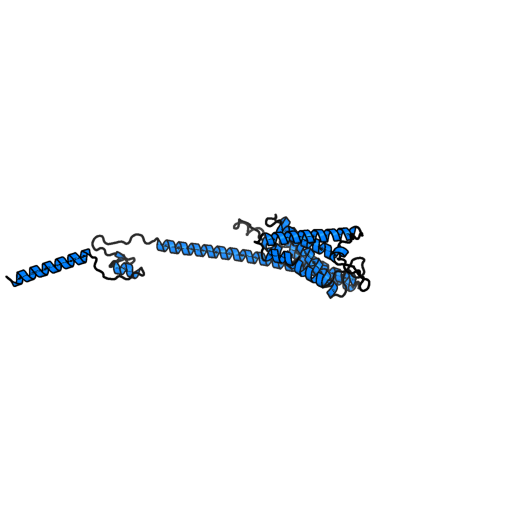 HIS A N 1
ATOM 1442 C CA . HIS A 1 197 ? 37.796 19.230 -13.165 1.00 60.94 197 HIS A CA 1
ATOM 1443 C C . HIS A 1 197 ? 37.067 19.114 -14.527 1.00 60.94 197 HIS A C 1
ATOM 1445 O O . HIS A 1 197 ? 37.571 18.451 -15.434 1.00 60.94 197 HIS A O 1
ATOM 1451 N N . LYS A 1 198 ? 35.935 19.816 -14.712 1.00 59.03 198 LYS A N 1
ATOM 1452 C CA . LYS A 1 198 ? 35.228 20.058 -15.993 1.00 59.03 198 LYS A CA 1
ATOM 1453 C C . LYS A 1 198 ? 34.926 18.794 -16.819 1.00 59.03 198 LYS A C 1
ATOM 1455 O O . LYS A 1 198 ? 35.183 18.757 -18.023 1.00 59.03 198 LYS A O 1
ATOM 1460 N N . ASN A 1 199 ? 34.326 17.774 -16.197 1.00 60.19 199 ASN A N 1
ATOM 1461 C CA . ASN A 1 199 ? 33.854 16.570 -16.894 1.00 60.19 199 ASN A CA 1
ATOM 1462 C C . ASN A 1 199 ? 32.323 16.410 -16.763 1.00 60.19 199 ASN A C 1
ATOM 1464 O O . ASN A 1 199 ? 31.810 15.740 -15.866 1.00 60.19 199 ASN A O 1
ATOM 1468 N N . ARG A 1 200 ? 31.582 17.045 -17.684 1.00 57.84 200 ARG A N 1
ATOM 1469 C CA . ARG A 1 200 ? 30.121 17.288 -17.622 1.00 57.84 200 ARG A CA 1
ATOM 1470 C C . ARG A 1 200 ? 29.255 16.014 -17.566 1.00 57.84 200 ARG A C 1
ATOM 1472 O O . ARG A 1 200 ? 28.150 16.037 -17.030 1.00 57.84 200 ARG A O 1
ATOM 1479 N N . SER A 1 201 ? 29.758 14.889 -18.074 1.00 58.06 201 SER A N 1
ATOM 1480 C CA . SER A 1 201 ? 29.078 13.583 -18.032 1.00 58.06 201 SER A CA 1
ATOM 1481 C C . SER A 1 201 ? 29.122 12.935 -16.641 1.00 58.06 201 SER A C 1
ATOM 1483 O O . SER A 1 201 ? 28.209 12.204 -16.270 1.00 58.06 201 SER A O 1
ATOM 1485 N N . PHE A 1 202 ? 30.176 13.204 -15.863 1.00 57.94 202 PHE A N 1
ATOM 1486 C CA . PHE A 1 202 ? 30.372 12.636 -14.525 1.00 57.94 202 PHE A CA 1
ATOM 1487 C C . PHE A 1 202 ? 29.567 13.396 -13.457 1.00 57.94 202 PHE A C 1
ATOM 1489 O O . PHE A 1 202 ? 29.053 12.794 -12.515 1.00 57.94 202 PHE A O 1
ATOM 1496 N N . GLU A 1 203 ? 29.386 14.707 -13.643 1.00 58.25 203 GLU A N 1
ATOM 1497 C CA . GLU A 1 203 ? 28.609 15.565 -12.738 1.00 58.25 203 GLU A CA 1
ATOM 1498 C C . GLU A 1 203 ? 27.130 15.161 -12.649 1.00 58.25 203 GLU A C 1
ATOM 1500 O O . GLU A 1 203 ? 26.573 15.078 -11.554 1.00 58.25 203 GLU A O 1
ATOM 1505 N N . SER A 1 204 ? 26.500 14.854 -13.787 1.00 57.59 204 SER A N 1
ATOM 1506 C CA . SER A 1 204 ? 25.073 14.506 -13.836 1.00 57.59 204 SER A CA 1
ATOM 1507 C C . SER A 1 204 ? 24.773 13.151 -13.188 1.00 57.59 204 SER A C 1
ATOM 1509 O O . SER A 1 204 ? 23.823 13.036 -12.415 1.00 57.59 204 SER A O 1
ATOM 1511 N N . ALA A 1 205 ? 25.608 12.134 -13.427 1.00 60.25 205 ALA A N 1
ATOM 1512 C CA . ALA A 1 205 ? 25.437 10.806 -12.835 1.00 60.25 205 ALA A CA 1
ATOM 1513 C C . ALA A 1 205 ? 25.546 10.836 -11.302 1.00 60.25 205 ALA A C 1
ATOM 1515 O O . ALA A 1 205 ? 24.760 10.206 -10.592 1.00 60.25 205 ALA A O 1
ATOM 1516 N N . LEU A 1 206 ? 26.497 11.606 -10.779 1.00 64.50 206 LEU A N 1
ATOM 1517 C CA . LEU A 1 206 ? 26.769 11.665 -9.351 1.00 64.50 206 LEU A CA 1
ATOM 1518 C C . LEU A 1 206 ? 25.758 12.543 -8.589 1.00 64.50 206 LEU A C 1
ATOM 1520 O O . LEU A 1 206 ? 25.392 12.213 -7.461 1.00 64.50 206 LEU A O 1
ATOM 1524 N N . PHE A 1 207 ? 25.235 13.595 -9.228 1.00 62.38 207 PHE A N 1
ATOM 1525 C CA . PHE A 1 207 ? 24.108 14.377 -8.711 1.00 62.38 207 PHE A CA 1
ATOM 1526 C C . PHE A 1 207 ? 22.817 13.547 -8.627 1.00 62.38 207 PHE A C 1
ATOM 1528 O O . PHE A 1 207 ? 22.081 13.627 -7.647 1.00 62.38 207 PHE A O 1
ATOM 1535 N N . VAL A 1 208 ? 22.554 12.690 -9.620 1.00 61.06 208 VAL A N 1
ATOM 1536 C CA . VAL A 1 208 ? 21.398 11.777 -9.601 1.00 61.06 208 VAL A CA 1
ATOM 1537 C C . VAL A 1 208 ? 21.508 10.767 -8.455 1.00 61.06 208 VAL A C 1
ATOM 1539 O O . VAL A 1 208 ? 20.521 10.513 -7.763 1.00 61.06 208 VAL A O 1
ATOM 1542 N N . LEU A 1 209 ? 22.702 10.222 -8.210 1.00 66.25 209 LEU A N 1
ATOM 1543 C CA . LEU A 1 209 ? 22.932 9.301 -7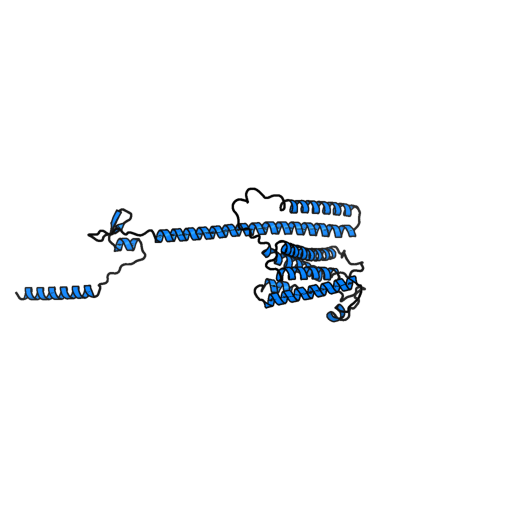.096 1.00 66.25 209 LEU A CA 1
ATOM 1544 C C . LEU A 1 209 ? 22.765 9.991 -5.736 1.00 66.25 209 LEU A C 1
ATOM 1546 O O . LEU A 1 209 ? 22.138 9.423 -4.842 1.00 66.25 209 LEU A O 1
ATOM 1550 N N . SER A 1 210 ? 23.269 11.218 -5.574 1.00 67.19 210 SER A N 1
ATOM 1551 C CA . SER A 1 210 ? 23.135 11.959 -4.316 1.00 67.19 210 SER A CA 1
ATOM 1552 C C . SER A 1 210 ? 21.687 12.377 -4.049 1.00 67.19 210 SER A C 1
ATOM 1554 O O . SER A 1 210 ? 21.196 12.163 -2.942 1.00 67.19 210 SER A O 1
ATOM 1556 N N . ALA A 1 211 ? 20.968 12.870 -5.063 1.00 66.44 211 ALA A N 1
ATOM 1557 C CA . ALA A 1 211 ? 19.551 13.212 -4.964 1.00 66.44 211 ALA A CA 1
ATOM 1558 C C . ALA A 1 211 ? 18.681 11.979 -4.670 1.00 66.44 211 ALA A C 1
ATOM 1560 O O . ALA A 1 211 ? 17.786 12.043 -3.827 1.00 66.44 211 ALA A O 1
ATOM 1561 N N . GLY A 1 212 ? 18.976 10.839 -5.305 1.00 68.44 212 GLY A N 1
ATOM 1562 C CA . GLY A 1 212 ? 18.310 9.565 -5.035 1.00 68.44 212 GLY A CA 1
ATOM 1563 C C . GLY A 1 212 ? 18.523 9.090 -3.597 1.00 68.44 212 GLY A C 1
ATOM 1564 O O . GLY A 1 212 ? 17.558 8.765 -2.907 1.00 68.44 212 GLY A O 1
ATOM 1565 N N . LEU A 1 213 ? 19.766 9.120 -3.107 1.00 72.31 213 LEU A N 1
ATOM 1566 C CA . LEU A 1 213 ? 20.086 8.755 -1.724 1.00 72.31 213 LEU A CA 1
ATOM 1567 C C . LEU A 1 213 ? 19.396 9.681 -0.716 1.00 72.31 213 LEU A C 1
ATOM 1569 O O . LEU A 1 213 ? 18.789 9.199 0.238 1.00 72.31 213 LEU A O 1
ATOM 1573 N N . LEU A 1 214 ? 19.408 10.992 -0.956 1.00 72.81 214 LEU A N 1
ATOM 1574 C CA . LEU A 1 214 ? 18.774 11.984 -0.087 1.00 72.81 214 LEU A CA 1
ATOM 1575 C C . LEU A 1 214 ? 17.245 11.816 -0.072 1.00 72.81 214 LEU A C 1
ATOM 1577 O O . LEU A 1 214 ? 16.635 11.825 0.996 1.00 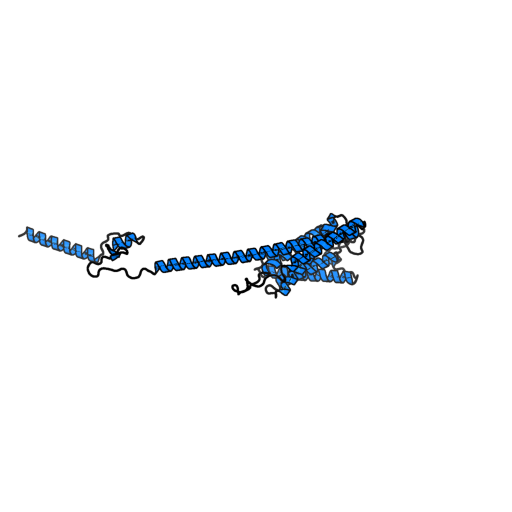72.81 214 LEU A O 1
ATOM 1581 N N . PHE A 1 215 ? 16.629 11.547 -1.227 1.00 71.56 215 PHE A N 1
ATOM 1582 C CA . PHE A 1 215 ? 15.204 11.226 -1.313 1.00 71.56 215 PHE A CA 1
ATOM 1583 C C . PHE A 1 215 ? 14.863 9.955 -0.526 1.00 71.56 215 PHE A C 1
ATOM 1585 O O . PHE A 1 215 ? 13.917 9.957 0.259 1.00 71.56 215 PHE A O 1
ATOM 1592 N N . THR A 1 216 ? 15.659 8.888 -0.657 1.00 66.81 216 THR A N 1
ATOM 1593 C CA . THR A 1 216 ? 15.450 7.664 0.137 1.00 66.81 216 THR A CA 1
ATOM 1594 C C . THR A 1 216 ? 15.646 7.894 1.639 1.00 66.81 216 THR A C 1
ATOM 1596 O O . THR A 1 216 ? 14.911 7.317 2.441 1.00 66.81 216 THR A O 1
ATOM 1599 N N . ALA A 1 217 ? 16.567 8.777 2.038 1.00 69.62 217 ALA A N 1
ATOM 1600 C CA . ALA A 1 217 ? 16.790 9.179 3.429 1.00 69.62 217 ALA A CA 1
ATOM 1601 C C . ALA A 1 217 ? 15.580 9.912 4.021 1.00 69.62 217 ALA A C 1
ATOM 1603 O O . ALA A 1 217 ? 15.098 9.579 5.101 1.00 69.62 217 ALA A O 1
ATOM 1604 N N . LEU A 1 218 ? 15.075 10.913 3.298 1.00 68.94 218 LEU A N 1
ATOM 1605 C CA . LEU A 1 218 ? 13.924 11.704 3.724 1.00 68.94 218 LEU A CA 1
ATOM 1606 C C . LEU A 1 218 ? 12.662 10.850 3.761 1.00 68.94 218 LEU A C 1
ATOM 1608 O O . LEU A 1 218 ? 11.883 10.948 4.706 1.00 68.94 218 LEU A O 1
ATOM 1612 N N . LEU A 1 219 ? 12.497 9.973 2.770 1.00 67.75 219 LEU A N 1
ATOM 1613 C CA . LEU A 1 219 ? 11.389 9.035 2.718 1.00 67.75 219 LEU A CA 1
ATOM 1614 C C . LEU A 1 219 ? 11.453 8.070 3.903 1.00 67.75 219 LEU A C 1
ATOM 1616 O O . LEU A 1 219 ? 10.495 7.987 4.655 1.00 67.75 219 LEU A O 1
ATOM 1620 N N . THR A 1 220 ? 12.584 7.405 4.152 1.00 70.81 220 THR A N 1
ATOM 1621 C CA . THR A 1 220 ? 12.733 6.512 5.318 1.00 70.81 220 THR A CA 1
ATOM 1622 C C . THR A 1 220 ? 12.492 7.229 6.646 1.00 70.81 220 THR A C 1
ATOM 1624 O O . THR A 1 220 ? 11.805 6.683 7.508 1.00 70.81 220 THR A O 1
ATOM 1627 N N . LEU A 1 221 ? 12.979 8.462 6.810 1.00 66.81 221 LEU A N 1
ATOM 1628 C CA . LEU A 1 221 ? 12.740 9.259 8.013 1.00 66.81 221 LEU A CA 1
ATOM 1629 C C . LEU A 1 221 ? 11.254 9.604 8.188 1.00 66.81 221 LEU A C 1
ATOM 1631 O O . LEU A 1 221 ? 10.725 9.453 9.286 1.00 66.81 221 LEU A O 1
ATOM 1635 N N . TYR A 1 222 ? 10.573 9.997 7.111 1.00 69.44 222 TYR A N 1
ATOM 1636 C CA . TYR A 1 222 ? 9.129 10.232 7.105 1.00 69.44 222 TYR A CA 1
ATOM 1637 C C . TYR A 1 222 ? 8.336 8.966 7.469 1.00 69.44 222 TYR A C 1
ATOM 1639 O O . TYR A 1 222 ? 7.383 9.020 8.239 1.00 69.44 222 TYR A O 1
ATOM 1647 N N . LEU A 1 223 ? 8.745 7.792 6.990 1.00 60.72 223 LEU A N 1
ATOM 1648 C CA . LEU A 1 223 ? 8.049 6.548 7.326 1.00 60.72 223 LEU A CA 1
ATOM 1649 C C . LEU A 1 223 ? 8.227 6.179 8.800 1.00 60.72 223 LEU A C 1
ATOM 1651 O O . LEU A 1 223 ? 7.245 5.889 9.482 1.00 60.72 223 LEU A O 1
ATOM 1655 N N . LEU A 1 224 ? 9.453 6.284 9.321 1.00 71.50 224 LEU A N 1
ATOM 1656 C CA . LEU A 1 224 ? 9.741 6.030 10.733 1.00 71.50 224 LEU A CA 1
ATOM 1657 C C . LEU A 1 224 ? 8.960 6.962 11.667 1.00 71.50 224 LEU A C 1
ATOM 1659 O O . LEU A 1 224 ? 8.614 6.559 12.778 1.00 71.50 224 LEU A O 1
ATOM 1663 N N . THR A 1 225 ? 8.679 8.202 11.252 1.00 63.66 225 THR A N 1
ATOM 1664 C CA . THR A 1 225 ? 7.835 9.105 12.043 1.00 63.66 225 THR A CA 1
ATOM 1665 C C . THR A 1 225 ? 6.371 8.686 11.968 1.00 63.66 225 THR A C 1
ATOM 1667 O O . THR A 1 225 ? 5.737 8.566 13.014 1.00 63.66 225 THR A O 1
ATOM 1670 N N . THR A 1 226 ? 5.840 8.380 10.779 1.00 57.41 226 THR A N 1
ATOM 1671 C CA . THR A 1 226 ? 4.431 7.967 10.622 1.00 57.41 226 THR A CA 1
ATOM 1672 C C . THR A 1 226 ? 4.077 6.694 11.395 1.00 57.41 226 THR A C 1
ATOM 1674 O O . THR A 1 226 ? 3.015 6.640 12.017 1.00 57.41 226 THR A O 1
ATOM 1677 N N . GLU A 1 227 ? 4.972 5.704 11.451 1.00 63.91 227 GLU A N 1
ATOM 1678 C CA . GLU A 1 227 ? 4.750 4.480 12.232 1.00 63.91 227 GLU A CA 1
ATOM 1679 C C . GLU A 1 227 ? 4.630 4.767 13.732 1.00 63.91 227 GLU A C 1
ATOM 1681 O O . GLU A 1 227 ? 3.745 4.232 14.402 1.00 63.91 227 GLU A O 1
ATOM 1686 N N . ARG A 1 228 ? 5.470 5.666 14.260 1.00 65.38 228 ARG A N 1
ATOM 1687 C CA . ARG A 1 228 ? 5.415 6.075 15.671 1.00 65.38 228 ARG A CA 1
ATOM 1688 C C . ARG A 1 228 ? 4.106 6.780 16.007 1.00 65.38 228 ARG A C 1
ATOM 1690 O O . ARG A 1 228 ? 3.518 6.491 17.046 1.00 65.38 228 ARG A O 1
ATOM 1697 N N . TYR A 1 229 ? 3.628 7.657 15.123 1.00 65.81 229 TYR A N 1
ATOM 1698 C CA . TYR A 1 229 ? 2.339 8.330 15.304 1.00 65.81 229 TYR A CA 1
ATOM 1699 C C . TYR A 1 229 ? 1.168 7.342 15.309 1.00 65.81 229 TYR A C 1
ATOM 1701 O O . TYR A 1 229 ? 0.266 7.465 16.136 1.00 65.81 229 TYR A O 1
ATOM 1709 N N . ALA A 1 230 ? 1.189 6.338 14.427 1.00 71.25 230 ALA A N 1
ATOM 1710 C CA . ALA A 1 230 ? 0.130 5.335 14.354 1.00 71.25 230 ALA A CA 1
ATOM 1711 C C . ALA A 1 230 ? 0.061 4.450 15.611 1.00 71.25 230 ALA A C 1
ATOM 1713 O O . ALA A 1 230 ? -1.035 4.097 16.048 1.00 71.25 230 ALA A O 1
ATOM 1714 N N . ILE A 1 231 ? 1.210 4.103 16.203 1.00 76.44 231 ILE A N 1
ATOM 1715 C CA . ILE A 1 231 ? 1.272 3.331 17.455 1.00 76.44 231 ILE A CA 1
ATOM 1716 C C . ILE A 1 231 ? 0.738 4.166 18.623 1.00 76.44 231 ILE A C 1
ATOM 1718 O O . ILE A 1 231 ? -0.173 3.716 19.314 1.00 76.44 231 ILE A O 1
ATOM 1722 N N . ALA A 1 232 ? 1.218 5.405 18.773 1.00 79.81 232 ALA A N 1
ATOM 1723 C CA . ALA A 1 232 ? 0.774 6.304 19.839 1.00 79.81 232 ALA A CA 1
ATOM 1724 C C . ALA A 1 232 ? -0.744 6.559 19.798 1.00 79.81 232 ALA A C 1
ATOM 1726 O O . ALA A 1 232 ? -1.409 6.624 20.831 1.00 79.81 232 ALA A O 1
ATOM 1727 N N . LEU A 1 233 ? -1.320 6.654 18.594 1.00 81.56 233 LEU A N 1
ATOM 1728 C CA . LEU A 1 233 ? -2.763 6.810 18.431 1.00 81.56 233 LEU A CA 1
ATOM 1729 C C . LEU A 1 233 ? -3.540 5.569 18.896 1.00 81.56 233 LEU A C 1
ATOM 1731 O O . LEU A 1 233 ? -4.581 5.711 19.533 1.00 81.56 233 LEU A O 1
ATOM 1735 N N . LYS A 1 234 ?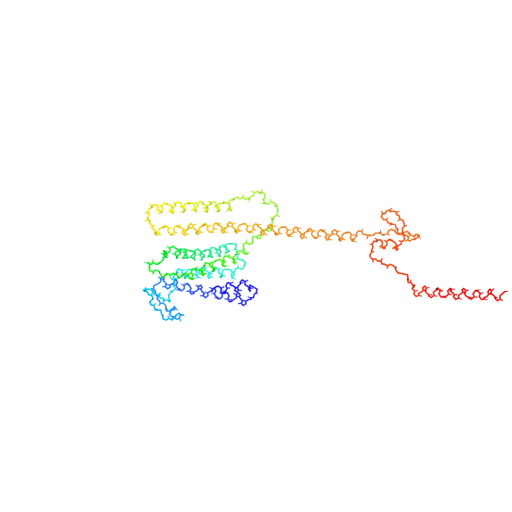 -3.049 4.358 18.601 1.00 82.19 234 LYS A N 1
ATOM 1736 C CA . LYS A 1 234 ? -3.705 3.108 19.019 1.00 82.19 234 LYS A CA 1
ATOM 1737 C C . LYS A 1 234 ? -3.712 2.938 20.532 1.00 82.19 234 LYS A C 1
ATOM 1739 O O . LYS A 1 234 ? -4.732 2.531 21.074 1.00 82.19 234 LYS A O 1
ATOM 1744 N N . GLU A 1 235 ? -2.608 3.269 21.195 1.00 84.62 235 GLU A N 1
ATOM 1745 C CA . GLU A 1 235 ? -2.518 3.227 22.658 1.00 84.62 235 GLU A CA 1
ATOM 1746 C C . GLU A 1 235 ? -3.528 4.188 23.294 1.00 84.62 235 GLU A C 1
ATOM 1748 O O . GLU A 1 235 ? -4.311 3.780 24.148 1.00 84.62 235 GLU A O 1
ATOM 1753 N N . SER A 1 236 ? -3.613 5.427 22.792 1.00 85.31 236 SER A N 1
ATOM 1754 C CA . SER A 1 236 ? -4.585 6.409 23.288 1.00 85.31 236 SER A CA 1
ATOM 1755 C C . SER A 1 236 ? -6.043 5.980 23.072 1.00 85.31 236 SER A C 1
ATOM 1757 O O . SER A 1 236 ? -6.895 6.246 23.921 1.00 85.31 236 SER A O 1
ATOM 1759 N N . LEU A 1 237 ? -6.350 5.318 21.951 1.00 88.94 237 LEU A N 1
ATOM 1760 C CA . LEU A 1 237 ? -7.689 4.781 21.693 1.00 88.94 237 LEU A CA 1
ATOM 1761 C C . LEU A 1 237 ? -8.022 3.620 22.636 1.00 88.94 237 LEU A C 1
ATOM 1763 O O . LEU A 1 237 ? -9.091 3.627 23.237 1.00 88.94 237 LEU A O 1
ATOM 1767 N N . ALA A 1 238 ? -7.094 2.681 22.828 1.00 91.19 238 ALA A N 1
ATOM 1768 C CA . ALA A 1 238 ? -7.284 1.564 23.750 1.00 91.19 238 ALA A CA 1
ATOM 1769 C C . ALA A 1 238 ? -7.480 2.042 25.200 1.00 91.19 238 ALA A C 1
ATOM 1771 O O . ALA A 1 238 ? -8.310 1.501 25.929 1.00 91.19 238 ALA A O 1
ATOM 1772 N N . GLU A 1 239 ? -6.757 3.086 25.611 1.00 91.81 239 GLU A N 1
ATOM 1773 C CA . GLU A 1 239 ? -6.923 3.694 26.930 1.00 91.81 239 GLU A CA 1
ATOM 1774 C C . GLU A 1 239 ? -8.285 4.385 27.082 1.00 91.81 239 GLU A C 1
ATOM 1776 O O . GLU A 1 239 ? -8.953 4.206 28.101 1.00 91.81 239 GLU A O 1
ATOM 1781 N N . ARG A 1 240 ? -8.757 5.100 26.051 1.00 89.00 240 ARG A N 1
ATOM 1782 C CA . ARG A 1 240 ? -10.116 5.670 26.031 1.00 89.00 240 ARG A CA 1
ATOM 1783 C C . ARG A 1 240 ? -11.191 4.598 26.160 1.00 89.00 240 ARG A C 1
ATOM 1785 O O . ARG A 1 240 ? -12.095 4.763 26.975 1.00 89.00 240 ARG A O 1
ATOM 1792 N N . ASP A 1 241 ? -11.084 3.513 25.400 1.00 93.38 241 ASP A N 1
ATOM 1793 C CA . ASP A 1 241 ? -12.060 2.420 25.434 1.00 93.38 241 ASP A CA 1
ATOM 1794 C C . ASP A 1 241 ? -12.092 1.745 26.812 1.00 93.38 241 ASP A C 1
ATOM 1796 O O . ASP A 1 241 ? -13.167 1.466 27.350 1.00 93.38 241 ASP A O 1
ATOM 1800 N N . LYS A 1 242 ? -10.921 1.563 27.437 1.00 95.44 242 LYS A N 1
ATOM 1801 C CA . LYS A 1 242 ? -10.816 1.044 28.803 1.00 95.44 242 LYS A CA 1
ATOM 1802 C C . LYS A 1 242 ? -11.493 1.967 29.819 1.00 95.44 242 LYS A C 1
ATOM 1804 O O . LYS A 1 242 ? -12.288 1.494 30.626 1.00 95.44 242 LYS A O 1
ATOM 1809 N N . LEU A 1 243 ? -11.234 3.275 29.753 1.00 93.88 243 LEU A N 1
ATOM 1810 C CA . LEU A 1 243 ? -11.867 4.257 30.640 1.00 93.88 243 LEU A CA 1
ATOM 1811 C C . LEU A 1 243 ? -13.388 4.307 30.452 1.00 93.88 243 LEU A C 1
ATOM 1813 O O . LEU A 1 243 ? -14.121 4.406 31.433 1.00 93.88 243 LEU A O 1
ATOM 1817 N N . ILE A 1 244 ? -13.880 4.203 29.213 1.00 95.31 244 ILE A N 1
ATOM 1818 C CA . ILE A 1 244 ? -15.320 4.123 28.931 1.00 95.31 244 ILE A CA 1
ATOM 1819 C C . ILE A 1 244 ? -15.921 2.879 29.591 1.00 95.31 244 ILE A C 1
ATOM 1821 O O . ILE A 1 244 ? -16.958 2.989 30.245 1.00 95.31 244 ILE A O 1
ATOM 1825 N N . SER A 1 245 ? -15.264 1.722 29.469 1.00 94.12 245 SER A N 1
ATOM 1826 C CA . SER A 1 245 ? -15.704 0.485 30.121 1.00 94.12 245 SER A CA 1
ATOM 1827 C C . SER A 1 245 ? -15.717 0.617 31.647 1.00 94.12 245 SER A C 1
ATOM 1829 O O . SER A 1 245 ? -16.694 0.234 32.283 1.00 94.12 245 SER A O 1
ATOM 1831 N N . GLU A 1 246 ? -14.675 1.195 32.249 1.00 94.06 246 GLU A N 1
ATOM 1832 C CA . GLU A 1 246 ? -14.607 1.412 33.701 1.00 94.06 246 GLU A CA 1
ATOM 1833 C C . GLU A 1 246 ? -15.707 2.365 34.192 1.00 94.06 246 GLU A C 1
ATOM 1835 O O . GLU A 1 246 ? -16.333 2.108 35.224 1.00 94.06 246 GLU A O 1
ATOM 1840 N N . LEU A 1 247 ? -15.998 3.434 33.439 1.00 93.00 247 LEU A N 1
ATOM 1841 C CA . LEU A 1 247 ? -17.112 4.340 33.730 1.00 93.00 247 LEU A CA 1
ATOM 1842 C C . LEU A 1 247 ? -18.464 3.626 33.622 1.00 93.00 247 LEU A C 1
ATOM 1844 O O . LEU A 1 247 ? -19.314 3.798 34.496 1.00 93.00 247 LEU A O 1
ATOM 1848 N N . GLN A 1 248 ? -18.671 2.813 32.583 1.00 92.12 248 GLN A N 1
ATOM 1849 C CA . GLN A 1 248 ? -19.895 2.026 32.419 1.00 92.12 248 GLN A CA 1
ATOM 1850 C C . GLN A 1 248 ? -20.084 1.028 33.569 1.00 92.12 248 GLN A C 1
ATOM 1852 O O . GLN A 1 248 ? -21.180 0.946 34.125 1.00 92.12 248 GLN A O 1
ATOM 1857 N N . ASP A 1 249 ? -19.022 0.345 33.993 1.00 90.81 249 ASP A N 1
ATOM 1858 C CA . ASP A 1 249 ? -19.048 -0.581 35.128 1.00 90.81 249 ASP A CA 1
ATOM 1859 C C . ASP A 1 249 ? -19.295 0.130 36.461 1.00 90.81 249 ASP A C 1
ATOM 1861 O O . ASP A 1 249 ? -19.999 -0.393 37.328 1.00 90.81 249 ASP A O 1
ATOM 1865 N N . ALA A 1 250 ? -18.722 1.319 36.658 1.00 85.69 250 ALA A N 1
ATOM 1866 C CA . ALA A 1 250 ? -18.984 2.135 37.838 1.00 85.69 250 ALA A CA 1
ATOM 1867 C C . ALA A 1 250 ? -20.454 2.587 37.881 1.00 85.69 250 ALA A C 1
ATOM 1869 O O . ALA A 1 250 ? -21.106 2.467 38.920 1.00 85.69 250 ALA A O 1
ATOM 1870 N N . LEU A 1 251 ? -21.009 3.024 36.745 1.00 86.44 251 LEU A N 1
ATOM 1871 C CA . LEU A 1 251 ? -22.429 3.362 36.616 1.00 86.44 251 LEU A CA 1
ATOM 1872 C C . LEU A 1 251 ? -23.333 2.143 36.857 1.00 86.44 251 LEU A C 1
ATOM 1874 O O . LEU A 1 251 ? -24.353 2.260 37.541 1.00 86.44 251 LEU A O 1
ATOM 1878 N N . ALA A 1 252 ? -22.956 0.967 36.348 1.00 79.31 252 ALA A N 1
ATOM 1879 C CA . ALA A 1 252 ? -23.670 -0.282 36.596 1.00 79.31 252 ALA A CA 1
ATOM 1880 C C . ALA A 1 252 ? -23.638 -0.662 38.086 1.00 79.31 252 ALA A C 1
ATOM 1882 O O . ALA A 1 252 ? -24.675 -1.011 38.651 1.00 79.31 252 ALA A O 1
ATOM 1883 N N . ARG A 1 253 ? -22.489 -0.502 38.758 1.00 69.69 253 ARG A N 1
ATOM 1884 C CA . ARG A 1 253 ? -22.349 -0.740 40.204 1.00 69.69 253 ARG A CA 1
ATOM 1885 C C . ARG A 1 253 ? -23.203 0.201 41.047 1.00 69.69 253 ARG A C 1
ATOM 1887 O O . ARG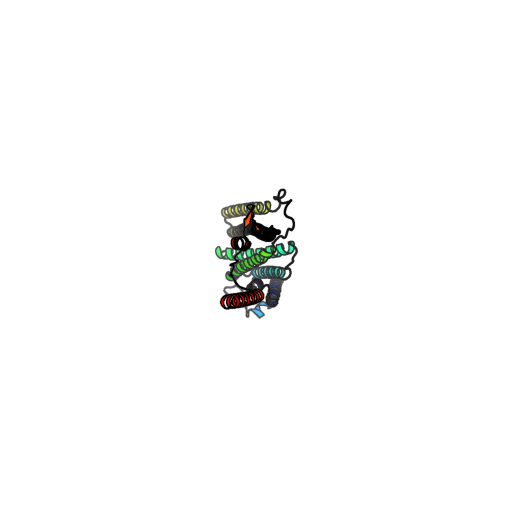 A 1 253 ? -23.808 -0.248 42.019 1.00 69.69 253 ARG A O 1
ATOM 1894 N N . ILE A 1 254 ? -23.311 1.474 40.659 1.00 69.56 254 ILE A N 1
ATOM 1895 C CA . ILE A 1 254 ? -24.215 2.435 41.310 1.00 69.56 254 ILE A CA 1
ATOM 1896 C C . ILE A 1 254 ? -25.682 2.013 41.126 1.00 69.56 254 ILE A C 1
ATOM 1898 O O . ILE A 1 254 ? -26.465 2.127 42.068 1.00 69.56 254 ILE A O 1
ATOM 1902 N N . LYS A 1 255 ? -26.056 1.449 39.967 1.00 56.25 255 LYS A N 1
ATOM 1903 C CA . LYS A 1 255 ? -27.402 0.883 39.757 1.00 56.25 255 LYS A CA 1
ATOM 1904 C C . LYS A 1 255 ? -27.679 -0.359 40.616 1.00 56.25 255 LYS A C 1
ATOM 1906 O O . LYS A 1 255 ? -28.831 -0.576 40.976 1.00 56.25 255 LYS A O 1
ATOM 1911 N N . THR A 1 256 ? -26.661 -1.142 40.981 1.00 52.22 256 THR A N 1
ATOM 1912 C CA . THR A 1 256 ? -26.819 -2.370 41.790 1.00 52.22 256 THR A CA 1
ATOM 1913 C C . THR A 1 256 ? -26.611 -2.185 43.300 1.00 52.22 256 THR A C 1
ATOM 1915 O O . THR A 1 256 ? -26.917 -3.091 44.067 1.00 52.22 256 THR A O 1
ATOM 1918 N N . LEU A 1 257 ? -26.137 -1.022 43.765 1.00 49.19 257 LEU A N 1
ATOM 1919 C CA . LEU A 1 257 ? -25.928 -0.704 45.192 1.00 49.19 257 LEU A CA 1
ATOM 1920 C C . LEU A 1 257 ? -27.153 -0.062 45.877 1.00 49.19 257 LEU A C 1
ATOM 1922 O O . LEU A 1 257 ? -27.020 0.721 46.815 1.00 49.19 257 LEU A O 1
ATOM 1926 N N . ARG A 1 258 ? -28.368 -0.426 45.462 1.00 55.91 258 ARG A N 1
ATOM 1927 C CA . ARG A 1 258 ? -29.583 -0.195 46.260 1.00 55.91 258 ARG A CA 1
ATOM 1928 C C . ARG A 1 258 ? -30.242 -1.541 46.509 1.00 55.91 258 ARG A C 1
ATOM 1930 O O . ARG A 1 258 ? -30.786 -2.129 45.585 1.00 55.91 258 ARG A O 1
ATOM 1937 N N . GLY A 1 259 ? -30.144 -2.049 47.737 1.00 65.75 259 GLY A N 1
ATOM 1938 C CA . GLY A 1 259 ? -30.510 -3.442 47.996 1.00 65.75 259 GLY A CA 1
ATOM 1939 C C . GLY A 1 259 ? -31.136 -3.776 49.341 1.00 65.75 259 GLY A C 1
ATOM 1940 O O . GLY A 1 259 ? -31.407 -4.944 49.552 1.00 65.75 259 GLY A O 1
ATOM 1941 N N . PHE A 1 260 ? -31.404 -2.808 50.220 1.00 66.69 260 PHE A N 1
ATOM 1942 C CA . PHE A 1 260 ? -32.419 -2.937 51.270 1.00 66.69 260 PHE A CA 1
ATOM 1943 C C . PHE A 1 260 ? -33.005 -1.555 51.500 1.00 66.69 260 PHE A C 1
ATOM 1945 O O . PHE A 1 260 ? -32.303 -0.654 51.949 1.00 66.69 260 PHE A O 1
ATOM 1952 N N . VAL A 1 261 ? -34.279 -1.381 51.169 1.00 79.94 261 VAL A N 1
ATOM 1953 C CA . VAL A 1 261 ? -35.028 -0.192 51.562 1.00 79.94 261 VAL A CA 1
ATOM 1954 C C . VAL A 1 261 ? -35.595 -0.489 52.951 1.00 79.94 261 VAL A C 1
ATOM 1956 O O . VAL A 1 261 ? -36.521 -1.296 53.060 1.00 79.94 261 VAL A O 1
ATOM 1959 N N . PRO A 1 262 ? -35.012 0.061 54.033 1.00 80.81 262 PRO A N 1
ATOM 1960 C CA . PRO A 1 262 ? -35.487 -0.190 55.387 1.00 80.81 262 PRO A CA 1
ATOM 1961 C C . PRO A 1 262 ? -36.904 0.361 55.543 1.00 80.81 262 PRO A C 1
ATOM 1963 O O . PRO A 1 262 ? -37.115 1.571 55.636 1.00 80.81 262 PRO A O 1
ATOM 1966 N N . ILE A 1 263 ? -37.873 -0.548 55.577 1.00 89.19 263 ILE A N 1
ATOM 1967 C CA . ILE A 1 263 ? -39.276 -0.238 55.813 1.00 89.19 263 ILE A CA 1
ATOM 1968 C C . ILE A 1 263 ? -39.616 -0.500 57.278 1.00 89.19 263 ILE A C 1
ATOM 1970 O O . ILE A 1 263 ? -39.243 -1.528 57.848 1.00 89.19 263 ILE A O 1
ATOM 1974 N N . CYS A 1 264 ? -40.328 0.427 57.913 1.00 91.81 264 CYS A N 1
ATOM 1975 C CA . CYS A 1 264 ? -40.844 0.202 59.253 1.00 91.81 264 CYS A CA 1
ATOM 1976 C C . CYS A 1 264 ? -41.859 -0.943 59.191 1.00 91.81 264 CYS A C 1
ATOM 1978 O O . CYS A 1 264 ? -42.853 -0.863 58.465 1.00 91.81 264 CYS A O 1
ATOM 1980 N N . SER A 1 265 ? -41.644 -2.000 59.970 1.00 91.69 265 SER A N 1
ATOM 1981 C CA . SER A 1 265 ? -42.556 -3.145 60.024 1.00 91.69 265 SER A CA 1
ATOM 1982 C C . SER A 1 265 ? -43.961 -2.758 60.499 1.00 91.69 265 SER A C 1
ATOM 1984 O O . SER A 1 265 ? -44.923 -3.386 60.058 1.00 91.69 265 SER A O 1
ATOM 1986 N N . TYR A 1 266 ? -44.070 -1.701 61.314 1.00 91.19 266 TYR A N 1
ATOM 1987 C CA . TYR A 1 266 ? -45.319 -1.214 61.899 1.00 91.19 266 TYR A CA 1
ATOM 1988 C C . TYR A 1 266 ? -46.073 -0.227 60.995 1.00 91.19 266 TYR A C 1
ATOM 1990 O O . TYR A 1 266 ? -47.209 -0.485 60.617 1.00 91.19 266 TYR A O 1
ATOM 1998 N N . CYS A 1 267 ? -45.447 0.893 60.612 1.00 92.12 267 CYS A N 1
ATOM 1999 C CA . CYS A 1 267 ? -46.127 1.983 59.894 1.00 92.12 267 CYS A CA 1
ATOM 2000 C C . CYS A 1 267 ? -45.796 2.076 58.397 1.00 92.12 267 CYS A C 1
ATOM 2002 O O . CYS A 1 267 ? -46.243 3.010 57.739 1.00 92.12 267 CYS A O 1
ATOM 2004 N N . LYS A 1 268 ? -44.985 1.152 57.862 1.00 89.75 268 LYS A N 1
ATOM 2005 C CA . LYS A 1 268 ? -44.585 1.070 56.443 1.00 89.75 268 LYS A CA 1
ATOM 2006 C C . LYS A 1 268 ? -43.862 2.298 55.861 1.00 89.75 268 LYS A C 1
ATOM 2008 O O . LYS A 1 268 ? -43.593 2.326 54.665 1.00 89.75 268 LYS A O 1
ATOM 2013 N N . LYS A 1 269 ? -43.471 3.271 56.692 1.00 92.00 269 LYS A N 1
ATOM 2014 C CA . LYS A 1 269 ? -42.576 4.366 56.286 1.00 92.00 269 LYS A CA 1
ATOM 2015 C C . LYS A 1 269 ? -41.208 3.828 55.886 1.00 92.00 269 LYS A C 1
ATOM 2017 O O . LYS A 1 269 ? -40.742 2.841 56.460 1.00 92.00 269 LYS A O 1
ATOM 2022 N N . ILE A 1 270 ? -40.556 4.504 54.951 1.00 90.94 270 ILE A N 1
ATOM 2023 C CA . ILE A 1 270 ? -39.197 4.188 54.522 1.00 90.94 270 ILE A CA 1
ATOM 2024 C C . ILE A 1 270 ? -38.217 5.092 55.259 1.00 90.94 270 ILE A C 1
ATOM 2026 O O . ILE A 1 270 ? -38.462 6.288 55.416 1.00 90.94 270 ILE A O 1
ATOM 2030 N N . ARG A 1 271 ? -37.097 4.523 55.710 1.00 88.31 271 ARG A N 1
ATOM 2031 C CA . ARG A 1 271 ? -35.991 5.298 56.268 1.00 88.31 271 ARG A CA 1
ATOM 2032 C C . ARG A 1 271 ? -35.029 5.724 55.161 1.00 88.31 271 ARG A C 1
ATOM 2034 O O . ARG A 1 271 ? -34.458 4.878 54.476 1.00 88.31 271 ARG A O 1
ATOM 2041 N N . ASN A 1 272 ? -34.851 7.031 55.005 1.00 82.75 272 ASN A N 1
ATOM 2042 C CA . ASN A 1 272 ? -33.967 7.614 54.001 1.00 82.75 272 ASN A CA 1
ATOM 2043 C C . ASN A 1 272 ? -32.493 7.649 54.450 1.00 82.75 272 ASN A C 1
ATOM 2045 O O . ASN A 1 272 ? -32.159 7.322 55.592 1.00 82.75 272 ASN A O 1
ATOM 2049 N N . ASP A 1 273 ? -31.605 8.087 53.554 1.00 82.50 273 ASP A N 1
ATOM 2050 C CA . ASP A 1 273 ? -30.148 8.128 53.781 1.00 82.50 273 ASP A CA 1
ATOM 2051 C C . ASP A 1 273 ? -29.732 9.122 54.883 1.00 82.50 273 ASP A C 1
ATOM 2053 O O . ASP A 1 273 ? -28.643 9.030 55.443 1.00 82.50 273 ASP A O 1
ATOM 2057 N N . LYS A 1 274 ? -30.624 10.061 55.229 1.00 83.44 274 LYS A N 1
ATOM 2058 C CA . LYS A 1 274 ? -30.465 11.042 56.314 1.00 83.44 274 LYS A CA 1
ATOM 2059 C C . LYS A 1 274 ? -31.075 10.559 57.637 1.00 83.44 274 LYS A C 1
ATOM 2061 O O . LYS A 1 274 ? -31.164 11.333 58.585 1.00 83.44 274 LYS A O 1
ATOM 2066 N N . ASN A 1 275 ? -31.475 9.286 57.711 1.00 82.44 275 ASN A N 1
ATOM 2067 C CA . ASN A 1 275 ? -32.053 8.640 58.890 1.00 82.44 275 ASN A CA 1
ATOM 2068 C C . ASN A 1 275 ? -33.442 9.182 59.306 1.00 82.44 275 ASN A C 1
ATOM 2070 O O . ASN A 1 275 ? -33.866 8.977 60.444 1.00 82.44 275 ASN A O 1
ATOM 2074 N N . TYR A 1 276 ? -34.171 9.832 58.392 1.00 88.44 276 TYR A N 1
ATOM 2075 C CA . TYR A 1 276 ? -35.563 10.253 58.591 1.00 88.44 276 TYR A CA 1
ATOM 2076 C C . TYR A 1 276 ? -36.549 9.230 58.026 1.00 88.44 276 TYR A C 1
ATOM 2078 O O . TYR A 1 276 ? -36.237 8.509 57.080 1.00 88.44 276 TYR A O 1
ATOM 2086 N N . TRP A 1 277 ? -37.753 9.195 58.599 1.00 92.44 277 TRP A N 1
ATOM 2087 C CA . TRP A 1 277 ? -38.850 8.338 58.152 1.00 92.44 277 TRP A CA 1
ATOM 2088 C C . TRP A 1 277 ? -39.825 9.118 57.277 1.00 92.44 277 TRP A C 1
ATOM 2090 O O . TRP A 1 277 ? -40.510 10.020 57.762 1.00 92.44 277 TRP A O 1
ATOM 2100 N N . GLU A 1 278 ? -39.932 8.728 56.014 1.00 91.19 278 GLU A N 1
ATOM 2101 C CA . GLU A 1 278 ? -40.805 9.357 55.023 1.00 91.19 278 GLU A CA 1
ATOM 2102 C C . GLU A 1 278 ? -41.811 8.361 54.430 1.00 91.19 278 GLU A C 1
ATOM 2104 O O . GLU A 1 278 ? -41.694 7.142 54.597 1.00 91.19 278 GLU A O 1
ATOM 2109 N N . HIS A 1 279 ? -42.864 8.893 53.809 1.00 90.50 279 HIS A N 1
ATOM 2110 C CA . HIS A 1 279 ? -43.856 8.086 53.100 1.00 90.50 279 HIS A CA 1
ATOM 2111 C C . HIS A 1 279 ? -43.253 7.481 51.825 1.00 90.50 279 HIS A C 1
ATOM 2113 O O . HIS A 1 279 ? -42.319 8.039 51.249 1.00 90.50 279 HIS A O 1
ATOM 2119 N N . LEU A 1 280 ? -43.782 6.329 51.407 1.00 87.75 280 LEU A N 1
ATOM 2120 C CA . LEU A 1 280 ? -43.293 5.565 50.256 1.00 87.75 280 LEU A CA 1
ATOM 2121 C C . LEU A 1 280 ? -43.284 6.411 48.980 1.00 87.75 280 LEU A C 1
ATOM 2123 O O . LEU A 1 280 ? -42.305 6.413 48.240 1.00 87.75 280 LEU A O 1
ATOM 2127 N N . GLU A 1 281 ? -44.367 7.147 48.763 1.00 88.69 281 GLU A N 1
ATOM 2128 C CA . GLU A 1 281 ? -44.589 7.996 47.601 1.00 88.69 281 GLU A CA 1
ATOM 2129 C C . GLU A 1 281 ? -43.519 9.089 47.535 1.00 88.69 281 GLU A C 1
ATOM 2131 O O . GLU A 1 281 ? -42.850 9.242 46.518 1.00 88.69 281 GLU A O 1
ATOM 2136 N N . ALA A 1 282 ? -43.273 9.772 48.660 1.00 86.31 282 ALA A N 1
ATOM 2137 C CA . ALA A 1 282 ? -42.232 10.793 48.767 1.00 86.31 282 ALA A CA 1
ATOM 2138 C C . ALA A 1 282 ? -40.825 10.217 48.526 1.00 86.31 282 ALA A C 1
ATOM 2140 O O . ALA A 1 282 ? -40.036 10.810 47.794 1.00 86.31 282 ALA A O 1
ATOM 2141 N N . TYR A 1 283 ? -40.527 9.041 49.092 1.00 86.12 283 TYR A N 1
ATOM 2142 C CA . TYR A 1 283 ? -39.235 8.370 48.916 1.00 86.12 283 TYR A CA 1
ATOM 2143 C C . TYR A 1 283 ? -38.957 8.009 47.447 1.00 86.12 283 TYR A C 1
ATOM 2145 O O . TYR A 1 283 ? -37.823 8.146 46.981 1.00 86.12 283 TYR A O 1
ATOM 2153 N N . ILE A 1 284 ? -39.979 7.526 46.727 1.00 84.81 284 ILE A N 1
ATOM 2154 C CA . ILE A 1 284 ? -39.873 7.086 45.330 1.00 84.81 284 ILE A CA 1
ATOM 2155 C C . ILE A 1 284 ? -39.862 8.279 44.369 1.00 84.81 284 ILE A C 1
ATOM 2157 O O . ILE A 1 284 ? -39.019 8.297 43.472 1.00 84.81 284 ILE A O 1
ATOM 2161 N N . SER A 1 285 ? -40.724 9.283 44.556 1.00 85.38 285 SER A N 1
ATOM 2162 C CA . SER A 1 285 ? -40.751 10.481 43.701 1.00 85.38 285 SER A CA 1
ATOM 2163 C C . SER A 1 285 ? -39.448 11.284 43.748 1.00 85.38 285 SER A C 1
ATOM 2165 O O . SER A 1 285 ? -39.026 11.810 42.729 1.00 85.38 285 SER A O 1
ATOM 2167 N N . ASP A 1 286 ? -38.764 11.344 44.897 1.00 82.75 286 ASP A N 1
ATOM 2168 C CA . ASP A 1 286 ? -37.477 12.054 45.027 1.00 82.75 286 ASP A CA 1
ATOM 2169 C C . ASP A 1 286 ? -36.315 11.335 44.308 1.00 82.75 286 ASP A C 1
ATOM 2171 O O . ASP A 1 286 ? -35.280 11.924 44.000 1.00 82.75 286 ASP A O 1
ATOM 2175 N N . ARG A 1 287 ? -36.460 10.029 44.043 1.00 81.00 287 ARG A N 1
ATOM 2176 C CA . ARG A 1 287 ? -35.367 9.149 43.588 1.00 81.00 287 ARG A CA 1
ATOM 2177 C C . ARG A 1 287 ? -35.648 8.431 42.269 1.00 81.00 287 ARG A C 1
ATOM 2179 O O . ARG A 1 287 ? -34.849 7.570 41.885 1.00 81.00 287 ARG A O 1
ATOM 2186 N N . SER A 1 288 ? -36.756 8.745 41.605 1.00 79.81 288 SER A N 1
ATOM 2187 C CA . SER A 1 288 ? -37.163 8.169 40.324 1.00 79.81 288 SER A CA 1
ATOM 2188 C C . SER A 1 288 ? -38.005 9.159 39.523 1.00 79.81 288 SER A C 1
ATOM 2190 O O . SER A 1 288 ? -38.530 10.120 40.069 1.00 79.81 288 SER A O 1
ATOM 2192 N N . GLU A 1 289 ? -38.175 8.893 38.233 1.00 84.19 289 GLU A N 1
ATOM 2193 C CA . GLU A 1 289 ? -39.041 9.683 37.346 1.00 84.19 289 GLU A CA 1
ATOM 2194 C C . GLU A 1 289 ? -40.536 9.305 37.486 1.00 84.19 289 GLU A C 1
ATOM 2196 O O . GLU A 1 289 ? -41.332 9.573 36.592 1.00 84.19 289 GLU A O 1
ATOM 2201 N N . ALA A 1 290 ? -40.935 8.626 38.570 1.00 82.06 290 ALA A N 1
ATOM 2202 C CA . ALA A 1 290 ? -42.302 8.141 38.751 1.00 82.06 290 ALA A CA 1
ATOM 2203 C C . ALA A 1 290 ? -43.250 9.227 39.300 1.00 82.06 290 ALA A C 1
ATOM 2205 O O . ALA A 1 290 ? -43.008 9.802 40.366 1.00 82.06 290 ALA A O 1
ATOM 2206 N N . GLU A 1 291 ? -44.382 9.425 38.619 1.00 82.38 291 GLU A N 1
ATOM 2207 C CA . GLU A 1 291 ? -45.506 10.252 39.076 1.00 82.38 291 GLU A CA 1
ATOM 2208 C C . GLU A 1 291 ? -46.632 9.370 39.640 1.00 82.38 291 GLU A C 1
ATOM 2210 O O . GLU A 1 291 ? -47.095 8.430 38.989 1.00 82.38 291 GLU A O 1
ATOM 2215 N N . PHE A 1 292 ? -47.093 9.667 40.859 1.00 84.94 292 PHE A N 1
ATOM 2216 C CA . PHE A 1 292 ? -48.184 8.929 41.499 1.00 84.94 292 PHE A CA 1
ATOM 2217 C C . PHE A 1 292 ? -49.541 9.562 41.183 1.00 84.94 292 PHE A C 1
ATOM 2219 O O . PHE A 1 292 ? -49.762 10.751 41.410 1.00 84.94 292 PHE A O 1
ATOM 2226 N N . THR A 1 293 ? -50.481 8.737 40.721 1.00 86.69 293 THR A N 1
ATOM 2227 C CA . THR A 1 293 ? -51.895 9.100 40.569 1.00 86.69 293 THR A CA 1
ATOM 2228 C C . THR A 1 293 ? -52.746 8.302 41.554 1.00 86.69 293 THR A C 1
ATOM 2230 O O . THR A 1 293 ? -52.378 7.201 41.965 1.00 86.69 293 THR A O 1
ATOM 2233 N N . HIS A 1 294 ? -53.890 8.855 41.952 1.00 87.38 294 HIS A N 1
ATOM 2234 C CA . HIS A 1 294 ? -54.795 8.203 42.896 1.00 87.38 294 HIS A CA 1
ATOM 2235 C C . HIS A 1 294 ? -55.927 7.526 42.117 1.00 87.38 294 HIS A C 1
ATOM 2237 O O . HIS A 1 294 ? -56.809 8.199 41.587 1.00 87.38 294 HIS A O 1
ATOM 2243 N N . SER A 1 295 ? -55.892 6.195 42.036 1.00 86.00 295 SER A N 1
ATOM 2244 C CA . SER A 1 295 ? -56.964 5.370 41.468 1.00 86.00 295 SER A CA 1
ATOM 2245 C C . SER A 1 295 ? -57.478 4.381 42.513 1.00 86.00 295 SER A C 1
ATOM 2247 O O . SER A 1 295 ? -56.762 4.026 43.450 1.00 86.00 295 SER A O 1
ATOM 2249 N N . ILE A 1 296 ? -58.735 3.960 42.379 1.00 89.75 296 ILE A N 1
ATOM 2250 C CA . ILE A 1 296 ? -59.347 2.950 43.246 1.00 89.75 296 ILE A CA 1
ATOM 2251 C C . ILE A 1 296 ? -59.393 1.615 42.500 1.00 89.75 296 ILE A C 1
ATOM 2253 O O . ILE A 1 296 ? -59.824 1.563 41.347 1.00 89.75 296 ILE A O 1
ATOM 2257 N N . CYS A 1 297 ? -58.931 0.532 43.129 1.00 93.44 297 CYS A N 1
ATOM 2258 C CA . CYS A 1 297 ? -59.047 -0.794 42.524 1.00 93.44 297 CYS A CA 1
ATOM 2259 C C . CYS A 1 297 ? -60.506 -1.294 42.586 1.00 93.44 297 CYS A C 1
ATOM 2261 O O . CYS A 1 297 ? -61.258 -0.858 43.465 1.00 93.44 297 CYS A O 1
ATOM 2263 N N . PRO A 1 298 ? -60.913 -2.224 41.701 1.00 92.19 298 PRO A N 1
ATOM 2264 C CA . PRO A 1 298 ? -62.288 -2.727 41.656 1.00 92.19 298 PRO A CA 1
ATOM 2265 C C . PRO A 1 298 ? -62.785 -3.274 43.003 1.00 92.19 298 PRO A C 1
ATOM 2267 O O . PRO A 1 298 ? -63.886 -2.948 43.431 1.00 92.19 298 PRO A O 1
ATOM 2270 N N . GLU A 1 299 ? -61.938 -4.010 43.728 1.00 92.88 299 GLU A N 1
ATOM 2271 C CA . GLU A 1 299 ? -62.289 -4.585 45.035 1.00 92.88 299 GLU A CA 1
ATOM 2272 C C . GLU A 1 299 ? -62.581 -3.516 46.097 1.00 92.88 299 GLU A C 1
ATOM 2274 O O . GLU A 1 299 ? -63.517 -3.639 46.889 1.00 92.88 299 GLU A O 1
ATOM 2279 N N . CYS A 1 300 ? -61.774 -2.452 46.133 1.00 93.56 300 CYS A N 1
ATOM 2280 C CA . CYS A 1 300 ? -61.983 -1.343 47.061 1.00 93.56 300 CYS A CA 1
ATOM 2281 C C . CYS A 1 300 ? -63.204 -0.511 46.667 1.00 93.56 300 CYS A C 1
ATOM 2283 O O . CYS A 1 300 ? -63.917 -0.035 47.548 1.00 93.56 300 CYS A O 1
ATOM 2285 N N . ALA A 1 301 ? -63.467 -0.357 45.367 1.00 91.62 301 ALA A N 1
ATOM 2286 C CA . ALA A 1 301 ? -64.656 0.331 44.884 1.00 91.62 301 ALA A CA 1
ATOM 2287 C C . ALA A 1 301 ? -65.936 -0.407 45.305 1.00 91.62 301 ALA A C 1
ATOM 2289 O O . ALA A 1 301 ? -66.857 0.222 45.823 1.00 91.62 301 ALA A O 1
ATOM 2290 N N . GLU A 1 302 ? -65.970 -1.735 45.166 1.00 91.56 302 GLU A N 1
ATOM 2291 C CA . GLU A 1 302 ? -67.102 -2.561 45.601 1.00 91.56 302 GLU A CA 1
ATOM 2292 C C . GLU A 1 302 ? -67.336 -2.479 47.112 1.00 91.56 302 GLU A C 1
ATOM 2294 O O . GLU A 1 302 ? -68.471 -2.284 47.551 1.00 91.56 302 GLU A O 1
ATOM 2299 N N . LYS A 1 303 ? -66.271 -2.557 47.920 1.00 91.56 303 LYS A N 1
ATOM 2300 C CA . LYS A 1 303 ? -66.372 -2.412 49.381 1.00 91.56 303 LYS A CA 1
ATOM 2301 C C . LYS A 1 303 ? -66.890 -1.039 49.788 1.00 91.56 303 LYS A C 1
ATOM 2303 O O . LYS A 1 303 ? -67.810 -0.961 50.595 1.00 91.56 303 LYS A O 1
ATOM 2308 N N . ALA A 1 304 ? -66.354 0.027 49.194 1.00 88.38 304 ALA A N 1
ATOM 2309 C CA . ALA A 1 304 ? -66.819 1.381 49.465 1.00 88.38 304 ALA A CA 1
ATOM 2310 C C . ALA A 1 304 ? -68.304 1.535 49.100 1.00 88.38 304 ALA A C 1
ATOM 2312 O O . ALA A 1 304 ? -69.081 2.061 49.893 1.00 88.38 304 ALA A O 1
ATOM 2313 N N . MET A 1 305 ? -68.733 1.023 47.940 1.00 86.88 305 MET A N 1
ATOM 2314 C CA . MET A 1 305 ? -70.148 1.033 47.551 1.00 86.88 305 MET A CA 1
ATOM 2315 C C . MET A 1 305 ? -71.029 0.244 48.531 1.00 86.88 305 MET A C 1
ATOM 2317 O O . MET A 1 305 ? -72.120 0.703 48.877 1.00 86.88 305 MET A O 1
ATOM 2321 N N . ALA A 1 306 ? -70.557 -0.909 49.010 1.00 86.25 306 ALA A N 1
ATOM 2322 C CA . ALA A 1 306 ? -71.263 -1.706 50.007 1.00 86.25 306 ALA A CA 1
ATOM 2323 C C . ALA A 1 306 ? -71.406 -0.950 51.341 1.00 86.25 306 ALA A C 1
ATOM 2325 O O . ALA A 1 306 ? -72.518 -0.856 51.863 1.00 86.25 306 ALA A O 1
ATOM 2326 N N . GLU A 1 307 ? -70.336 -0.332 51.843 1.00 87.19 307 GLU A N 1
ATOM 2327 C CA . GLU A 1 307 ? -70.353 0.488 53.063 1.00 87.19 307 GLU A CA 1
ATOM 2328 C C . GLU A 1 307 ? -71.291 1.695 52.931 1.00 87.19 307 GLU A C 1
ATOM 2330 O O . GLU A 1 307 ? -72.125 1.922 53.808 1.00 87.19 307 GLU A O 1
ATOM 2335 N N . PHE A 1 308 ? -71.251 2.413 51.803 1.00 86.94 308 PHE A N 1
ATOM 2336 C CA . PHE A 1 308 ? -72.187 3.509 51.529 1.00 86.94 308 PHE A CA 1
ATOM 2337 C C . PHE A 1 308 ? -73.646 3.039 51.536 1.00 86.94 308 PHE A C 1
ATOM 2339 O O . PHE A 1 308 ? -74.520 3.727 52.068 1.00 86.94 308 PHE A O 1
ATOM 2346 N N . SER A 1 309 ? -73.922 1.857 50.979 1.00 82.62 309 SER A N 1
ATOM 2347 C CA . SER A 1 309 ? -75.269 1.283 50.984 1.00 82.62 309 SER A CA 1
ATOM 2348 C C . SER A 1 309 ? -75.739 0.895 52.392 1.00 82.62 309 SER A C 1
ATOM 2350 O O . SER A 1 309 ? -76.920 1.044 52.707 1.00 82.62 309 SER A O 1
ATOM 2352 N N . GLN A 1 310 ? -74.819 0.448 53.251 1.00 82.06 310 GLN A N 1
ATOM 2353 C CA . GLN A 1 310 ? -75.089 0.082 54.639 1.00 82.06 310 GLN A CA 1
ATOM 2354 C C . GLN A 1 310 ? -75.374 1.326 55.488 1.00 82.06 310 GLN A C 1
ATOM 2356 O O . GLN A 1 310 ? -76.412 1.399 56.136 1.00 82.06 310 GLN A O 1
ATOM 2361 N N . MET A 1 311 ? -74.532 2.359 55.376 1.00 82.31 311 MET A N 1
ATOM 2362 C CA . MET A 1 311 ? -74.725 3.637 56.070 1.00 82.31 311 MET A CA 1
ATOM 2363 C C . MET A 1 311 ? -76.035 4.326 55.673 1.00 82.31 311 MET A C 1
ATOM 2365 O O . MET A 1 311 ? -76.667 4.974 56.507 1.00 82.31 311 MET A O 1
ATOM 2369 N N . LYS A 1 312 ? -76.464 4.189 54.410 1.00 83.88 312 LYS A N 1
ATOM 2370 C CA . LYS A 1 312 ? -77.756 4.716 53.953 1.00 83.88 312 LYS A CA 1
ATOM 2371 C C . LYS A 1 312 ? -78.929 3.996 54.625 1.00 83.88 312 LYS A C 1
ATOM 2373 O O . LYS A 1 312 ? -79.820 4.661 55.141 1.00 83.88 312 LYS A O 1
ATOM 2378 N N . LYS A 1 313 ? -78.887 2.661 54.691 1.00 79.69 313 LYS A N 1
ATOM 2379 C CA . LYS A 1 313 ? -79.908 1.850 55.378 1.00 79.69 313 LYS A CA 1
ATOM 2380 C C . LYS A 1 313 ? -79.959 2.126 56.881 1.00 79.69 313 LYS A C 1
ATOM 2382 O O . LYS A 1 313 ? -81.039 2.141 57.462 1.00 79.69 313 LYS A O 1
ATOM 2387 N N . ASP A 1 314 ? -78.805 2.344 57.506 1.00 79.56 314 ASP A N 1
ATOM 2388 C CA . ASP A 1 314 ? -78.725 2.646 58.936 1.00 79.56 314 ASP A CA 1
ATOM 2389 C C . ASP A 1 314 ? -79.280 4.048 59.244 1.00 79.56 314 ASP A C 1
ATOM 2391 O O . ASP A 1 314 ? -79.967 4.227 60.248 1.00 79.56 314 ASP A O 1
ATOM 2395 N N . LYS A 1 315 ? -79.080 5.028 58.349 1.00 77.19 315 LYS A N 1
ATOM 2396 C CA . LYS A 1 315 ? -79.728 6.348 58.445 1.00 77.19 315 LYS A CA 1
ATOM 2397 C C . LYS A 1 315 ? -81.246 6.285 58.281 1.00 77.19 315 LYS A C 1
ATOM 2399 O O . LYS A 1 315 ? -81.945 6.844 59.115 1.00 77.19 315 LYS A O 1
ATOM 2404 N N . GLU A 1 316 ? -81.746 5.576 57.270 1.00 74.12 316 GLU A N 1
ATOM 2405 C CA . GLU A 1 316 ? -83.192 5.429 57.024 1.00 74.12 316 GLU A CA 1
ATOM 2406 C C . GLU A 1 316 ? -83.901 4.778 58.229 1.00 74.12 316 GLU A C 1
ATOM 2408 O O . GLU A 1 316 ? -84.943 5.251 58.669 1.00 74.12 316 GLU A O 1
ATOM 2413 N N . LYS A 1 317 ? -83.273 3.782 58.871 1.00 68.50 317 LYS A N 1
ATOM 2414 C CA . LYS A 1 317 ? -83.784 3.178 60.117 1.00 68.50 317 LYS A CA 1
ATOM 2415 C C . LYS A 1 317 ? -83.775 4.104 61.333 1.00 68.50 317 LYS A C 1
ATOM 2417 O O . LYS A 1 317 ? -84.517 3.855 62.276 1.00 68.50 317 LYS A O 1
ATOM 2422 N N . THR A 1 318 ? -82.906 5.111 61.348 1.00 67.88 318 THR A N 1
ATOM 2423 C CA . THR A 1 318 ? -82.800 6.071 62.458 1.00 67.88 318 THR A CA 1
ATOM 2424 C C . THR A 1 318 ? -83.779 7.240 62.287 1.00 67.88 318 THR A C 1
ATOM 2426 O O . THR A 1 318 ? -84.095 7.907 63.262 1.00 67.88 318 THR A O 1
ATOM 2429 N N . GLU A 1 319 ? -84.268 7.491 61.068 1.00 63.53 319 GLU A N 1
ATOM 2430 C CA . GLU A 1 319 ? -85.272 8.526 60.762 1.00 63.53 319 GLU A CA 1
ATOM 2431 C C . GLU A 1 319 ? -86.724 8.012 60.879 1.00 63.53 319 GLU A C 1
ATOM 2433 O O . GLU A 1 319 ? -87.645 8.813 61.029 1.00 63.53 319 GLU A O 1
ATOM 2438 N N . GLU A 1 320 ? -86.937 6.690 60.846 1.00 56.69 320 GLU A N 1
ATOM 2439 C CA . GLU A 1 320 ? -88.246 6.033 61.029 1.00 56.69 320 GLU A CA 1
ATOM 2440 C C . GLU A 1 320 ? -88.553 5.611 62.487 1.00 56.69 320 GLU A C 1
ATOM 2442 O O . GLU A 1 320 ? -89.660 5.137 62.759 1.00 56.69 320 GLU A O 1
ATOM 2447 N N . ALA A 1 321 ? -87.599 5.770 63.414 1.00 52.47 321 ALA A N 1
ATOM 2448 C CA . ALA A 1 321 ? -87.723 5.448 64.844 1.00 52.47 321 ALA A CA 1
ATOM 2449 C C . ALA A 1 321 ? -87.851 6.713 65.705 1.00 52.47 321 ALA A C 1
ATOM 2451 O O . ALA A 1 321 ? -88.657 6.683 66.665 1.00 52.47 321 ALA A O 1
#

Radius of gyration: 41.02 Å; Cα contacts (8 Å, |Δi|>4): 260; chains: 1; bounding box: 126×35×104 Å

Foldseek 3Di:
DVQLLVLCVVCVPDPVSLVVSLVVLVVQLVVLVVLLVCVVVVHDPCPLCVVPNDWDQDPNATPSRDWNLLSLLSNLLSVLSNLLSVCLPDDPVSLVSSLVSLLVLLLSLLLQLLCVVVVNRLCPPDPTRGDDNVSSVVSNVSSVSSNVSSQVSNPDDDDDDDDPPPPDDDDPPPVVLVVLVVVLVVLVVVLVVCVVVPDVSVNSVSVSVSVSSVVVSVVVVVSVVVSVVVVVVVVVVVVVVVVVVVVVVVVVVVVVPPDDQDADPPPRFTQDPVRDTHHPQVVDVVPDVDDDDDDDDPVRVVVVVVVVVVVVVVVVVVVVD

Mean predicted aligned error: 17.81 Å